Protein AF-A0A7X7VQT7-F1 (afdb_monomer)

Solvent-accessible surface area (backbone atoms only — not comparable to full-atom values): 19121 Å² total; per-residue (Å²): 115,52,76,45,54,55,82,43,70,69,54,28,50,73,78,36,68,91,54,53,69,66,70,57,46,48,61,49,48,49,54,35,51,56,40,50,53,51,45,53,53,60,59,71,47,80,81,76,74,83,68,74,78,66,74,73,67,62,55,56,59,57,52,50,65,73,65,74,74,79,82,81,85,81,88,79,91,79,84,92,81,81,71,68,75,74,44,74,80,65,74,60,66,89,58,57,58,79,44,31,78,52,86,75,74,89,50,63,51,90,78,47,84,60,63,47,90,54,44,36,38,34,35,48,39,70,48,55,93,74,48,50,31,58,49,38,42,47,51,53,49,45,37,71,77,40,60,43,71,48,76,42,73,40,48,37,72,50,85,60,91,47,96,85,40,54,54,65,82,58,80,61,45,55,62,58,39,53,46,50,54,52,45,50,48,34,37,58,39,53,66,44,52,45,67,70,68,18,36,92,92,48,31,59,73,62,81,82,49,57,60,55,48,50,43,39,46,77,45,48,86,72,48,59,39,44,66,83,75,50,50,66,66,60,37,40,51,40,38,50,36,45,50,63,35,33,48,51,50,62,57,48,55,75,80,41,89,60,50,71,70,51,42,47,75,60,68,32,42,50,93,58,26,46,53,46,32,20,36,86,89,42,59,63,86,89,46,73,83,40,54,68,61,54,51,52,51,52,45,51,54,47,65,70,33,66,68,48,49,57,47,49,49,50,70,72,60,60,65,69,90,120

Structure (mmCIF, N/CA/C/O backbone):
data_AF-A0A7X7VQT7-F1
#
_entry.id   AF-A0A7X7VQT7-F1
#
loop_
_atom_site.group_PDB
_atom_site.id
_atom_site.type_symbol
_atom_site.label_atom_id
_atom_site.label_alt_id
_atom_site.label_comp_id
_atom_site.label_asym_id
_atom_site.label_entity_id
_atom_site.label_seq_id
_atom_site.pdbx_PDB_ins_code
_atom_site.Cartn_x
_atom_site.Cartn_y
_atom_site.Cartn_z
_atom_site.occupancy
_atom_site.B_iso_or_equiv
_atom_site.auth_seq_id
_atom_site.auth_comp_id
_atom_site.auth_asym_id
_atom_site.auth_atom_id
_atom_site.pdbx_PDB_model_num
ATOM 1 N N . SER A 1 1 ? 18.686 8.828 0.994 1.00 71.00 1 SER A N 1
ATOM 2 C CA . SER A 1 1 ? 18.036 7.665 0.354 1.00 71.00 1 SER A CA 1
ATOM 3 C C . SER A 1 1 ? 19.124 6.736 -0.144 1.00 71.00 1 SER A C 1
ATOM 5 O O . SER A 1 1 ? 20.237 7.201 -0.349 1.00 71.00 1 SER A O 1
ATOM 7 N N . VAL A 1 2 ? 18.832 5.446 -0.303 1.00 75.69 2 VAL A N 1
ATOM 8 C CA . VAL A 1 2 ? 19.751 4.491 -0.944 1.00 75.69 2 VAL A CA 1
ATOM 9 C C . VAL A 1 2 ? 19.063 3.977 -2.201 1.00 75.69 2 VAL A C 1
ATOM 11 O O . VAL A 1 2 ? 17.937 3.498 -2.103 1.00 75.69 2 VAL A O 1
ATOM 14 N N . ASN A 1 3 ? 19.681 4.108 -3.372 1.00 79.25 3 ASN A N 1
ATOM 15 C CA . ASN A 1 3 ? 19.042 3.759 -4.642 1.00 79.25 3 ASN A CA 1
ATOM 16 C C . ASN A 1 3 ? 19.204 2.262 -4.934 1.00 79.25 3 ASN A C 1
ATOM 18 O O . ASN A 1 3 ? 20.324 1.763 -5.006 1.00 79.25 3 ASN A O 1
ATOM 22 N N . LEU A 1 4 ? 18.083 1.562 -5.108 1.00 78.94 4 LEU A N 1
ATOM 23 C CA . LEU A 1 4 ? 18.023 0.159 -5.511 1.00 78.94 4 LEU A CA 1
ATOM 24 C C . LEU A 1 4 ? 17.369 0.107 -6.894 1.00 78.94 4 LEU A C 1
ATOM 26 O O . LEU A 1 4 ? 16.231 -0.298 -7.051 1.00 78.94 4 LEU A O 1
ATOM 30 N N . GLU A 1 5 ? 18.073 0.602 -7.905 1.00 81.25 5 GLU A N 1
ATOM 31 C CA . GLU A 1 5 ? 17.496 0.846 -9.235 1.00 81.25 5 GLU A CA 1
ATOM 32 C C . GLU A 1 5 ? 16.844 -0.398 -9.853 1.00 81.25 5 GLU A C 1
ATOM 34 O O . GLU A 1 5 ? 15.821 -0.275 -10.520 1.00 81.25 5 GLU A O 1
ATOM 39 N N . LEU A 1 6 ? 17.388 -1.592 -9.596 1.00 82.88 6 LEU A N 1
ATOM 40 C CA . LEU A 1 6 ? 16.929 -2.839 -10.205 1.00 82.88 6 LEU A CA 1
ATOM 41 C C . LEU A 1 6 ? 16.335 -3.798 -9.162 1.00 82.88 6 LEU A C 1
ATOM 43 O O . LEU A 1 6 ? 16.949 -4.030 -8.116 1.00 82.88 6 LEU A O 1
ATOM 47 N N . PRO A 1 7 ? 15.154 -4.385 -9.432 1.00 76.06 7 PRO A N 1
ATOM 48 C CA . PRO A 1 7 ? 14.418 -5.146 -8.427 1.00 76.06 7 PRO A CA 1
ATOM 49 C C . PRO A 1 7 ? 14.933 -6.581 -8.213 1.00 76.06 7 PRO A C 1
ATOM 51 O O . PRO A 1 7 ? 14.669 -7.173 -7.166 1.00 76.06 7 PRO A O 1
ATOM 54 N N . SER A 1 8 ? 15.680 -7.174 -9.151 1.00 81.38 8 SER A N 1
ATOM 55 C CA . SER A 1 8 ? 16.221 -8.531 -8.986 1.00 81.38 8 SER A CA 1
ATOM 56 C C . SER A 1 8 ? 17.745 -8.589 -9.084 1.00 81.38 8 SER A C 1
ATOM 58 O O . SER A 1 8 ? 18.373 -7.803 -9.789 1.00 81.38 8 SER A O 1
ATOM 60 N N . ALA A 1 9 ? 18.348 -9.566 -8.396 1.00 79.50 9 ALA A N 1
ATOM 61 C CA . ALA A 1 9 ? 19.792 -9.808 -8.467 1.00 79.50 9 ALA A CA 1
ATOM 62 C C . ALA A 1 9 ? 20.235 -10.175 -9.890 1.00 79.50 9 ALA A C 1
ATOM 64 O O . ALA A 1 9 ? 21.264 -9.702 -10.349 1.00 79.50 9 ALA A O 1
ATOM 65 N N . ARG A 1 10 ? 19.418 -10.959 -10.610 1.00 80.56 10 ARG A N 1
ATOM 66 C CA . ARG A 1 10 ? 19.676 -11.322 -12.008 1.00 80.56 10 ARG A CA 1
ATOM 67 C C . ARG A 1 10 ? 19.754 -10.080 -12.897 1.00 80.56 10 ARG A C 1
ATOM 69 O O . ARG A 1 10 ? 20.682 -9.966 -13.688 1.00 80.56 10 ARG A O 1
ATOM 76 N N . SER A 1 11 ? 18.810 -9.156 -12.741 1.00 82.31 11 SER A N 1
ATOM 77 C CA . SER A 1 11 ? 18.797 -7.892 -13.479 1.00 82.31 11 SER A CA 1
ATOM 78 C C . SER A 1 11 ? 19.954 -6.985 -13.097 1.00 82.31 11 SER A C 1
ATOM 80 O O . SER A 1 11 ? 20.573 -6.395 -13.977 1.00 82.31 11 SER A O 1
ATOM 82 N N . LEU A 1 12 ? 20.291 -6.925 -11.805 1.00 83.31 12 LEU A N 1
ATOM 83 C CA . LEU A 1 12 ? 21.444 -6.173 -11.323 1.00 83.31 12 LEU A CA 1
ATOM 84 C C . LEU A 1 12 ? 22.737 -6.674 -11.970 1.00 83.31 12 LEU A C 1
ATOM 86 O O . LEU A 1 12 ? 23.448 -5.879 -12.563 1.00 83.31 12 LEU A O 1
ATOM 90 N N . THR A 1 13 ? 22.995 -7.983 -11.953 1.00 82.75 13 THR A N 1
ATOM 91 C CA . THR A 1 13 ? 24.175 -8.566 -12.606 1.00 82.75 13 THR A CA 1
ATOM 92 C C . THR A 1 13 ? 24.165 -8.351 -14.121 1.00 82.75 13 THR A C 1
ATOM 94 O O . THR A 1 13 ? 25.212 -8.101 -14.708 1.00 82.75 13 THR A O 1
ATOM 97 N N . ALA A 1 14 ? 22.995 -8.430 -14.763 1.00 83.19 14 ALA A N 1
ATOM 98 C CA . ALA A 1 14 ? 22.882 -8.289 -16.213 1.00 83.19 14 ALA A CA 1
ATOM 99 C C . ALA A 1 14 ? 23.134 -6.855 -16.707 1.00 83.19 14 ALA A C 1
ATOM 101 O O . ALA A 1 14 ? 23.791 -6.673 -17.731 1.00 83.19 14 ALA A O 1
ATOM 102 N N . LEU A 1 15 ? 22.611 -5.844 -16.008 1.00 81.75 15 LEU A N 1
ATOM 103 C CA . LEU A 1 15 ? 22.670 -4.439 -16.433 1.00 81.75 15 LEU A CA 1
ATOM 104 C C . LEU A 1 15 ? 23.761 -3.630 -15.730 1.00 81.75 15 LEU A C 1
ATOM 106 O O . LEU A 1 15 ? 24.264 -2.657 -16.286 1.00 81.75 15 LEU A O 1
ATOM 110 N N . CYS A 1 16 ? 24.125 -4.007 -14.510 1.00 81.50 16 CYS A N 1
ATOM 111 C CA . CYS A 1 16 ? 25.087 -3.304 -13.670 1.00 81.50 16 CYS A CA 1
ATOM 112 C C . CYS A 1 16 ? 26.050 -4.313 -13.018 1.00 81.50 16 CYS A C 1
ATOM 114 O O . CYS A 1 16 ? 26.008 -4.477 -11.797 1.00 81.50 16 CYS A O 1
ATOM 116 N N . PRO A 1 17 ? 26.915 -4.995 -13.794 1.00 78.75 17 PRO A N 1
ATOM 117 C CA . PRO A 1 17 ? 27.794 -6.049 -13.276 1.00 78.75 17 PRO A CA 1
ATOM 118 C C . PRO A 1 17 ? 28.747 -5.556 -12.176 1.00 78.75 17 PRO A C 1
ATOM 120 O O . PRO A 1 17 ? 29.099 -6.323 -11.285 1.00 78.75 17 PRO A O 1
ATOM 123 N N . ASP A 1 18 ? 29.096 -4.268 -12.191 1.00 80.44 18 ASP A N 1
ATOM 124 C CA . ASP A 1 18 ? 29.954 -3.642 -11.178 1.00 80.44 18 ASP A CA 1
ATOM 125 C C . ASP A 1 18 ? 29.224 -3.349 -9.854 1.00 80.44 18 ASP A C 1
ATOM 127 O O . ASP A 1 18 ? 29.859 -3.023 -8.851 1.00 80.44 18 ASP A O 1
ATOM 131 N N . LYS A 1 19 ? 27.885 -3.438 -9.825 1.00 78.81 19 LYS A N 1
ATOM 132 C CA . LYS A 1 19 ? 27.076 -3.223 -8.619 1.00 78.81 19 LYS A CA 1
ATOM 133 C C . LYS A 1 19 ? 26.751 -4.566 -7.965 1.00 78.81 19 LYS A C 1
ATOM 135 O O . LYS A 1 19 ? 25.922 -5.328 -8.458 1.00 78.81 19 LYS A O 1
ATOM 140 N N . ASP A 1 20 ? 27.324 -4.817 -6.791 1.00 80.19 20 ASP A N 1
ATOM 141 C CA . ASP A 1 20 ? 26.947 -5.968 -5.969 1.00 80.19 20 ASP A CA 1
ATOM 142 C C . ASP A 1 20 ? 25.724 -5.669 -5.078 1.00 80.19 20 ASP A C 1
ATOM 144 O O . ASP A 1 20 ? 25.586 -4.589 -4.492 1.00 80.19 20 ASP A O 1
ATOM 148 N N . LYS A 1 21 ? 24.836 -6.658 -4.915 1.00 78.38 21 LYS A N 1
ATOM 149 C CA . LYS A 1 21 ? 23.633 -6.526 -4.075 1.00 78.38 21 LYS A CA 1
ATOM 150 C C . LYS A 1 21 ? 23.993 -6.219 -2.620 1.00 78.38 21 LYS A C 1
ATOM 152 O O . LYS A 1 21 ? 23.324 -5.403 -1.984 1.00 78.38 21 LYS A O 1
ATOM 157 N N . GLY A 1 22 ? 25.025 -6.868 -2.086 1.00 79.62 22 GLY A N 1
ATOM 158 C CA . GLY A 1 22 ? 25.503 -6.638 -0.727 1.00 79.62 22 GLY A CA 1
ATOM 159 C C . GLY A 1 22 ? 25.987 -5.204 -0.537 1.00 79.62 22 GLY A C 1
ATOM 160 O O . GLY A 1 22 ? 25.658 -4.576 0.471 1.00 79.62 22 GLY A O 1
ATOM 161 N N . GLN A 1 23 ? 26.677 -4.642 -1.531 1.00 82.12 23 GLN A N 1
ATOM 162 C CA . GLN A 1 23 ? 27.117 -3.245 -1.501 1.00 82.12 23 GLN A CA 1
ATOM 163 C C . GLN A 1 23 ? 25.955 -2.242 -1.505 1.00 82.12 23 GLN A C 1
ATOM 165 O O . GLN A 1 23 ? 26.046 -1.223 -0.823 1.00 82.12 23 GLN A O 1
ATOM 170 N N . ILE A 1 24 ? 24.846 -2.531 -2.196 1.00 82.69 24 ILE A N 1
ATOM 171 C CA . ILE A 1 24 ? 23.657 -1.658 -2.194 1.00 82.69 24 ILE A CA 1
ATOM 172 C C . ILE A 1 24 ? 22.900 -1.743 -0.862 1.00 82.69 24 ILE A C 1
ATOM 174 O O . ILE A 1 24 ? 22.405 -0.740 -0.348 1.00 82.69 24 ILE A O 1
ATOM 178 N N . VAL A 1 25 ? 22.799 -2.943 -0.288 1.00 87.00 25 VAL A N 1
ATOM 179 C CA . VAL A 1 25 ? 22.004 -3.183 0.924 1.00 87.00 25 VAL A CA 1
ATOM 180 C C . VAL A 1 25 ? 22.744 -2.762 2.197 1.00 87.00 25 VAL A C 1
ATOM 182 O O . VAL A 1 25 ? 22.114 -2.286 3.141 1.00 87.00 25 VAL A O 1
ATOM 185 N N . ARG A 1 26 ? 24.077 -2.872 2.234 1.00 89.75 26 ARG A N 1
ATOM 186 C CA . ARG A 1 26 ? 24.890 -2.572 3.424 1.00 89.75 26 ARG A CA 1
ATOM 187 C C . ARG A 1 26 ? 24.659 -1.159 3.992 1.00 89.75 26 ARG A C 1
ATOM 189 O O . ARG A 1 26 ? 24.467 -1.058 5.205 1.00 89.75 26 ARG A O 1
ATOM 196 N N . PRO A 1 27 ? 24.592 -0.078 3.188 1.00 90.44 27 PRO A N 1
ATOM 197 C CA . PRO A 1 27 ? 24.212 1.242 3.691 1.00 90.44 27 PRO A CA 1
ATOM 198 C C . PRO A 1 27 ? 22.801 1.287 4.296 1.00 90.44 27 PRO A C 1
ATOM 200 O O . PRO A 1 27 ? 22.598 1.929 5.325 1.00 90.44 27 PRO A O 1
ATOM 203 N N . MET A 1 28 ? 21.821 0.591 3.701 1.00 91.06 28 MET A N 1
ATOM 204 C CA . MET A 1 28 ? 20.453 0.530 4.245 1.00 91.06 28 MET A CA 1
ATOM 205 C C . MET A 1 28 ? 20.424 -0.162 5.609 1.00 91.06 28 MET A C 1
ATOM 207 O O . MET A 1 28 ? 19.736 0.285 6.534 1.00 91.06 28 MET A O 1
ATOM 211 N N . GLU A 1 29 ? 21.186 -1.248 5.739 1.00 91.44 29 GLU A N 1
ATOM 212 C CA . GLU A 1 29 ? 21.323 -1.989 6.987 1.00 91.44 29 GLU A CA 1
ATOM 213 C C . GLU A 1 29 ? 22.009 -1.146 8.065 1.00 91.44 29 GLU A C 1
ATOM 215 O O . GLU A 1 29 ? 21.527 -1.090 9.198 1.00 91.44 29 GLU A O 1
ATOM 220 N N . GLN A 1 30 ? 23.089 -0.444 7.716 1.00 92.56 30 GLN A N 1
ATOM 221 C CA . GLN A 1 30 ? 23.782 0.457 8.632 1.00 92.56 30 GLN A CA 1
ATOM 222 C C . GLN A 1 30 ? 22.832 1.536 9.167 1.00 92.56 30 GLN A C 1
ATOM 224 O O . GLN A 1 30 ? 22.693 1.682 10.383 1.00 92.56 30 GLN A O 1
ATOM 229 N N . ILE A 1 31 ? 22.101 2.220 8.277 1.00 91.12 31 ILE A N 1
ATOM 230 C CA . ILE A 1 31 ? 21.129 3.248 8.674 1.00 91.12 31 ILE A CA 1
ATOM 231 C C . ILE A 1 31 ? 20.057 2.655 9.598 1.00 91.12 31 ILE A C 1
ATOM 233 O O . ILE A 1 31 ? 19.673 3.270 10.598 1.00 91.12 31 ILE A O 1
ATOM 237 N N . PHE A 1 32 ? 19.567 1.453 9.284 1.00 90.88 32 PHE A N 1
ATOM 238 C CA . PHE A 1 32 ? 18.575 0.770 10.107 1.00 90.88 32 PHE A CA 1
ATOM 239 C C . PHE A 1 32 ? 19.107 0.460 11.513 1.00 90.88 32 PHE A C 1
ATOM 241 O O . PHE A 1 32 ? 18.415 0.744 12.498 1.00 90.88 32 PHE A O 1
ATOM 248 N N . ARG A 1 33 ? 20.323 -0.092 11.615 1.00 92.25 33 ARG A N 1
ATOM 249 C CA . ARG A 1 33 ? 20.966 -0.457 12.885 1.00 92.25 33 ARG A CA 1
ATOM 250 C C . ARG A 1 33 ? 21.212 0.768 13.760 1.00 92.25 33 ARG A C 1
ATOM 252 O O . ARG A 1 33 ? 20.761 0.782 14.903 1.00 92.25 33 ARG A O 1
ATOM 259 N N . GLU A 1 34 ? 21.840 1.808 13.216 1.00 92.81 34 GLU A N 1
ATOM 260 C CA . GLU A 1 34 ? 22.168 3.036 13.953 1.00 92.81 34 GLU A CA 1
ATOM 261 C C . GLU A 1 34 ? 20.908 3.732 14.479 1.00 92.81 34 GLU A C 1
ATOM 263 O O . GLU A 1 34 ? 20.808 4.057 15.664 1.00 92.81 34 GLU A O 1
ATOM 268 N N . ARG A 1 35 ? 19.877 3.860 13.638 1.00 90.25 35 ARG A N 1
ATOM 269 C CA . ARG A 1 35 ? 18.602 4.464 14.042 1.00 90.25 35 ARG A CA 1
ATOM 270 C C . ARG A 1 35 ? 17.871 3.628 15.096 1.00 90.25 35 ARG A C 1
ATOM 272 O O . ARG A 1 35 ? 17.216 4.178 15.981 1.00 90.25 35 ARG A O 1
ATOM 279 N N . THR A 1 36 ? 17.940 2.301 14.999 1.00 88.38 36 THR A N 1
ATOM 280 C CA . THR A 1 36 ? 17.306 1.405 15.977 1.00 88.38 36 THR A CA 1
ATOM 281 C C . THR A 1 36 ? 18.023 1.469 17.325 1.00 88.38 36 THR A C 1
ATOM 283 O O . THR A 1 36 ? 17.351 1.522 18.355 1.00 88.38 36 THR A O 1
ATOM 286 N N . ALA A 1 37 ? 19.356 1.530 17.326 1.00 90.94 37 ALA A N 1
ATOM 287 C CA . ALA A 1 37 ? 20.154 1.723 18.532 1.00 90.94 37 ALA A CA 1
ATOM 288 C C . ALA A 1 37 ? 19.842 3.074 19.200 1.00 90.94 37 ALA A C 1
ATOM 290 O O . ALA A 1 37 ? 19.539 3.115 20.393 1.00 90.94 37 ALA A O 1
ATOM 291 N N . GLU A 1 38 ? 19.803 4.166 18.426 1.00 91.06 38 GLU A N 1
ATOM 292 C CA . GLU A 1 38 ? 19.418 5.488 18.933 1.00 91.06 38 GLU A CA 1
ATOM 293 C C . GLU A 1 38 ? 18.000 5.475 19.533 1.00 91.06 38 GLU A C 1
ATOM 295 O O . GLU A 1 38 ? 17.773 5.975 20.636 1.00 91.06 38 GLU A O 1
ATOM 300 N N . GLU A 1 39 ? 17.029 4.865 18.844 1.00 88.06 39 GLU A N 1
ATOM 301 C CA . GLU A 1 39 ? 15.651 4.777 19.332 1.00 88.06 39 GLU A CA 1
ATOM 302 C C . GLU A 1 39 ? 15.545 3.985 20.644 1.00 88.06 39 GLU A C 1
ATOM 304 O O . GLU A 1 39 ? 14.769 4.370 21.522 1.00 88.06 39 GLU A O 1
ATOM 309 N N . GLN A 1 40 ? 16.325 2.914 20.810 1.00 88.25 40 GLN A N 1
ATOM 310 C CA . GLN A 1 40 ? 16.370 2.145 22.056 1.00 88.25 40 GLN A CA 1
ATOM 311 C C . GLN A 1 40 ? 16.950 2.967 23.212 1.00 88.25 40 GLN A C 1
ATOM 313 O O . GLN A 1 40 ? 16.344 3.000 24.285 1.00 88.25 40 GLN A O 1
ATOM 318 N N . LEU A 1 41 ? 18.051 3.687 22.981 1.00 89.69 41 LEU A N 1
ATOM 319 C CA . LEU A 1 41 ? 18.661 4.575 23.977 1.00 89.69 41 LEU A CA 1
ATOM 320 C C . LEU A 1 41 ? 17.693 5.692 24.401 1.00 89.69 41 LEU A C 1
ATOM 322 O O . LEU A 1 41 ? 17.451 5.917 25.588 1.00 89.69 41 LEU A O 1
ATOM 326 N N . LEU A 1 42 ? 17.055 6.358 23.434 1.00 88.38 42 LEU A N 1
ATOM 327 C CA . LEU A 1 42 ? 16.108 7.446 23.695 1.00 88.38 42 LEU A CA 1
ATOM 328 C C . LEU A 1 42 ? 14.802 6.981 24.353 1.00 88.38 42 LEU A C 1
ATOM 330 O O . LEU A 1 42 ? 14.145 7.778 25.035 1.00 88.38 42 LEU A O 1
ATOM 334 N N . ALA A 1 43 ? 14.396 5.730 24.125 1.00 85.56 43 ALA A N 1
ATOM 335 C CA . ALA A 1 43 ? 13.228 5.137 24.768 1.00 85.56 43 ALA A CA 1
ATOM 336 C C . ALA A 1 43 ? 13.470 4.849 26.258 1.00 85.56 43 ALA A C 1
ATOM 338 O O . ALA A 1 43 ? 12.526 4.949 27.039 1.00 85.56 43 ALA A O 1
ATOM 339 N N . GLN A 1 44 ? 14.709 4.527 26.641 1.00 84.44 44 GLN A N 1
ATOM 340 C CA . GLN A 1 44 ? 15.110 4.292 28.033 1.00 84.44 44 GLN A CA 1
ATOM 341 C C . GLN A 1 44 ? 15.408 5.599 28.787 1.00 84.44 44 GLN A C 1
ATOM 343 O O . GLN A 1 44 ? 15.238 5.666 30.002 1.00 84.44 44 GLN A O 1
ATOM 348 N N . ALA A 1 45 ? 15.804 6.662 28.078 1.00 79.56 45 ALA A N 1
ATOM 349 C CA . ALA A 1 45 ? 16.088 7.957 28.688 1.00 79.56 45 ALA A CA 1
ATOM 350 C C . ALA A 1 45 ? 14.821 8.630 29.271 1.00 79.56 45 ALA A C 1
ATOM 352 O O . ALA A 1 45 ? 13.786 8.696 28.587 1.00 79.56 45 ALA A O 1
ATOM 353 N N . PRO A 1 46 ? 14.887 9.213 30.488 1.00 68.81 46 PRO A N 1
ATOM 354 C CA . PRO A 1 46 ? 13.761 9.920 31.087 1.00 68.81 46 PRO A CA 1
ATOM 355 C C . PRO A 1 46 ? 13.307 11.067 30.179 1.00 68.81 46 PRO A C 1
ATOM 357 O O . PRO A 1 46 ? 14.114 11.826 29.634 1.00 68.81 46 PRO A O 1
ATOM 360 N N . LYS A 1 47 ? 11.987 11.206 29.998 1.00 62.56 47 LYS A N 1
ATOM 361 C CA . LYS A 1 47 ? 11.415 12.315 29.225 1.00 62.56 47 LYS A CA 1
ATOM 362 C C . LYS A 1 47 ? 11.815 13.623 29.908 1.00 62.56 47 LYS A C 1
ATOM 364 O O . LYS A 1 47 ? 11.267 13.947 30.959 1.00 62.56 47 LYS A O 1
ATOM 369 N N . ARG A 1 48 ? 12.734 14.393 29.311 1.00 57.25 48 ARG A N 1
ATOM 370 C CA . ARG A 1 48 ? 12.969 15.786 29.717 1.00 57.25 48 ARG A CA 1
ATOM 371 C C . ARG A 1 48 ? 11.614 16.498 29.701 1.00 57.25 48 ARG A C 1
ATOM 373 O O . ARG A 1 48 ? 10.995 16.617 28.642 1.00 57.25 48 ARG A O 1
ATOM 380 N N . ARG A 1 49 ? 11.128 16.927 30.873 1.00 50.38 49 ARG A N 1
ATOM 381 C CA . ARG A 1 49 ? 10.005 17.867 30.954 1.00 50.38 49 ARG A CA 1
ATOM 382 C C . ARG A 1 49 ? 10.414 19.072 30.110 1.00 50.38 49 ARG A C 1
ATOM 384 O O . ARG A 1 49 ? 11.486 19.627 30.334 1.00 50.38 49 ARG A O 1
ATOM 391 N N . LYS A 1 50 ? 9.603 19.433 29.112 1.00 47.91 50 LYS A N 1
ATOM 392 C CA . LYS A 1 50 ? 9.729 20.728 28.437 1.00 47.91 50 LYS A CA 1
ATOM 393 C C . LYS A 1 50 ? 9.583 21.781 29.539 1.00 47.91 50 LYS A C 1
ATOM 395 O O . LYS A 1 50 ? 8.471 22.014 30.002 1.00 47.91 50 LYS A O 1
ATOM 400 N N . GLY A 1 51 ? 10.698 22.321 30.023 1.00 42.50 51 GLY A N 1
ATOM 401 C CA . GLY A 1 51 ? 10.673 23.527 30.835 1.00 42.50 51 GLY A CA 1
ATOM 402 C C . GLY A 1 51 ? 10.036 24.623 29.993 1.00 42.50 51 GLY A C 1
ATOM 403 O O . GLY A 1 51 ? 10.351 24.743 28.805 1.00 42.50 51 GLY A O 1
ATOM 404 N N . LEU A 1 52 ? 9.100 25.369 30.580 1.00 44.19 52 LEU A N 1
ATOM 405 C CA . LEU A 1 52 ? 8.722 26.671 30.041 1.00 44.19 52 LEU A CA 1
ATOM 406 C C . LEU A 1 52 ? 10.014 27.474 29.793 1.00 44.19 52 LEU A C 1
ATOM 408 O O . LEU A 1 52 ? 10.950 27.345 30.589 1.00 44.19 52 LEU A O 1
ATOM 412 N N . PRO A 1 53 ? 10.096 28.272 28.716 1.00 41.56 53 PRO A N 1
ATOM 413 C CA . PRO A 1 53 ? 11.237 29.158 28.532 1.00 41.56 53 PRO A CA 1
ATOM 414 C C . PRO A 1 53 ? 11.392 30.061 29.773 1.00 41.56 53 PRO A C 1
ATOM 416 O O . PRO A 1 53 ? 10.375 30.442 30.365 1.00 41.56 53 PRO A O 1
ATOM 419 N N . PRO A 1 54 ? 12.627 30.392 30.194 1.00 47.19 54 PRO A N 1
ATOM 420 C CA . PRO A 1 54 ? 12.846 31.364 31.259 1.00 47.19 54 PRO A CA 1
ATOM 421 C C . PRO A 1 54 ? 12.133 32.675 30.911 1.00 47.19 54 PRO A C 1
ATOM 423 O O . PRO A 1 54 ? 12.152 33.103 29.753 1.00 47.19 54 PRO A O 1
ATOM 426 N N . ARG A 1 55 ? 11.504 33.311 31.908 1.00 47.97 55 ARG A N 1
ATOM 427 C CA . ARG A 1 55 ? 10.756 34.576 31.755 1.00 47.97 55 ARG A CA 1
ATOM 428 C C . ARG A 1 55 ? 11.593 35.717 31.156 1.00 47.97 55 ARG A C 1
ATOM 430 O O . ARG A 1 55 ? 11.024 36.665 30.629 1.00 47.97 55 ARG A O 1
ATOM 437 N N . ASP A 1 56 ? 12.915 35.590 31.151 1.00 46.88 56 ASP A N 1
ATOM 438 C CA . ASP A 1 56 ? 13.833 36.640 30.708 1.00 46.88 56 ASP A CA 1
ATOM 439 C C . ASP A 1 56 ? 13.863 36.829 29.179 1.00 46.88 56 ASP A C 1
ATOM 441 O O . ASP A 1 56 ? 14.194 37.911 28.704 1.00 46.88 56 ASP A O 1
ATOM 445 N N . ALA A 1 57 ? 13.433 35.832 28.392 1.00 43.34 57 ALA A N 1
ATOM 446 C CA . ALA A 1 57 ? 13.348 35.953 26.929 1.00 43.34 57 ALA A CA 1
ATOM 447 C C . ALA A 1 57 ? 12.091 36.704 26.443 1.00 43.34 57 ALA A C 1
ATOM 449 O O . ALA A 1 57 ? 12.068 37.193 25.318 1.00 43.34 57 ALA A O 1
ATOM 450 N N . GLN A 1 58 ? 11.051 36.826 27.278 1.00 45.72 58 GLN A N 1
ATOM 451 C CA . GLN A 1 58 ? 9.815 37.545 26.924 1.00 45.72 58 GLN A CA 1
ATOM 452 C C . GLN A 1 58 ? 9.963 39.068 27.064 1.00 45.72 58 GLN A C 1
ATOM 454 O O . GLN A 1 58 ? 9.267 39.820 26.386 1.00 45.72 58 GLN A O 1
ATOM 459 N N . ASN A 1 59 ? 10.906 39.528 27.891 1.00 45.94 59 ASN A N 1
ATOM 460 C CA . ASN A 1 59 ? 11.158 40.955 28.091 1.00 45.94 59 ASN A CA 1
ATOM 461 C C . ASN A 1 59 ? 12.012 41.578 26.974 1.00 45.94 59 ASN A C 1
ATOM 463 O O . ASN A 1 59 ? 11.919 42.783 26.753 1.00 45.94 59 ASN A O 1
ATOM 467 N N . ALA A 1 60 ? 12.800 40.783 26.240 1.00 50.09 60 ALA A N 1
ATOM 468 C CA . ALA A 1 60 ? 13.617 41.278 25.129 1.00 50.09 60 ALA A CA 1
ATOM 469 C C . ALA A 1 60 ? 12.763 41.692 23.912 1.00 50.09 60 ALA A C 1
ATOM 471 O O . ALA A 1 60 ? 13.003 42.747 23.325 1.00 50.09 60 ALA A O 1
ATOM 472 N N . ASP A 1 61 ? 11.717 40.922 23.590 1.00 44.12 61 ASP A N 1
ATOM 473 C CA . ASP A 1 61 ? 10.804 41.229 22.477 1.00 44.12 61 ASP A CA 1
ATOM 474 C C . ASP A 1 61 ? 9.895 42.434 22.773 1.00 44.12 61 ASP A C 1
ATOM 476 O O . ASP A 1 61 ? 9.602 43.231 21.881 1.00 44.12 61 ASP A O 1
ATOM 480 N N . LEU A 1 62 ? 9.497 42.633 24.036 1.00 47.78 62 LEU A N 1
ATOM 481 C CA . LEU A 1 62 ? 8.734 43.818 24.454 1.00 47.78 62 LEU A CA 1
ATOM 482 C C . LEU A 1 62 ? 9.576 45.106 24.388 1.00 47.78 62 LEU A C 1
ATOM 484 O O . LEU A 1 62 ? 9.046 46.164 24.048 1.00 47.78 62 LEU A O 1
ATOM 488 N N . LEU A 1 63 ? 10.888 45.022 24.643 1.00 44.25 63 LEU A N 1
ATOM 489 C CA . LEU A 1 63 ? 11.811 46.160 24.538 1.00 44.25 63 LEU A CA 1
ATOM 490 C C . LEU A 1 63 ? 12.122 46.533 23.073 1.00 44.25 63 LEU A C 1
ATOM 492 O O . LEU A 1 63 ? 12.263 47.712 22.743 1.00 44.25 63 LEU A O 1
ATOM 496 N N . ALA A 1 64 ? 12.186 45.541 22.178 1.00 45.94 64 ALA A N 1
ATOM 497 C CA . ALA A 1 64 ? 12.382 45.750 20.740 1.00 45.94 64 ALA A CA 1
ATOM 498 C C . ALA A 1 64 ? 11.153 46.391 20.062 1.00 45.94 64 ALA A C 1
ATOM 500 O O . ALA A 1 64 ? 11.294 47.222 19.164 1.00 45.94 64 ALA A O 1
ATOM 501 N N . LEU A 1 65 ? 9.942 46.071 20.534 1.00 47.19 65 LEU A N 1
ATOM 502 C CA . LEU A 1 65 ? 8.696 46.708 20.088 1.00 47.19 65 LEU A CA 1
ATOM 503 C C . LEU A 1 65 ? 8.559 48.160 20.577 1.00 47.19 65 LEU A C 1
ATOM 505 O O . LEU A 1 65 ? 7.985 48.985 19.870 1.00 47.19 65 LEU A O 1
ATOM 509 N N . ALA A 1 66 ? 9.120 48.493 21.744 1.00 45.69 66 ALA A N 1
ATOM 510 C CA . ALA A 1 66 ? 9.107 4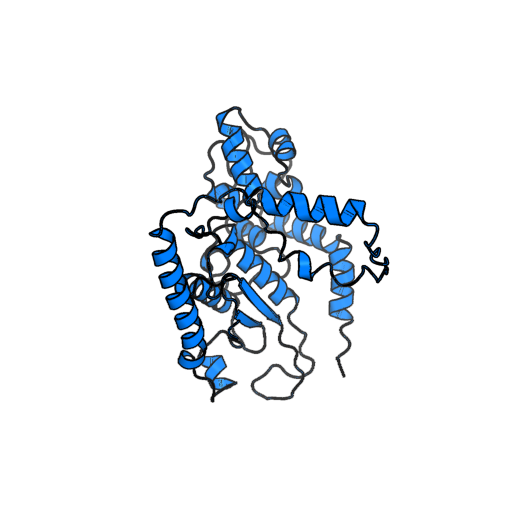9.852 22.293 1.00 45.69 66 ALA A CA 1
ATOM 511 C C . ALA A 1 66 ? 10.141 50.798 21.645 1.00 45.69 66 ALA A C 1
ATOM 513 O O . ALA A 1 66 ? 9.993 52.014 21.727 1.00 45.69 66 ALA A O 1
ATOM 514 N N . THR A 1 67 ? 11.176 50.261 20.988 1.00 47.97 67 THR A N 1
ATOM 515 C CA . THR A 1 67 ? 12.293 51.041 20.413 1.00 47.97 67 THR A CA 1
ATOM 516 C C . THR A 1 67 ? 12.194 51.269 18.900 1.00 47.97 67 THR A C 1
ATOM 518 O O . THR A 1 67 ? 13.078 51.889 18.315 1.00 47.97 67 THR A O 1
ATOM 521 N N . GLY A 1 68 ? 11.108 50.833 18.249 1.00 43.19 68 GLY A N 1
ATOM 522 C CA . GLY A 1 68 ? 10.748 51.272 16.893 1.00 43.19 68 GLY A CA 1
ATOM 523 C C . GLY A 1 68 ? 11.677 50.823 15.754 1.00 43.19 68 GLY A C 1
ATOM 524 O O . GLY A 1 68 ? 11.633 51.408 14.676 1.00 43.19 68 GLY A O 1
ATOM 525 N N . THR A 1 69 ? 12.505 49.791 15.940 1.00 44.66 69 THR A N 1
ATOM 526 C CA . THR A 1 69 ? 13.516 49.362 14.945 1.00 44.66 69 THR A CA 1
ATOM 527 C C . THR A 1 69 ? 13.122 48.142 14.097 1.00 44.66 69 THR A C 1
ATOM 529 O O . THR A 1 69 ? 13.964 47.560 13.410 1.00 44.66 69 THR A O 1
ATOM 532 N N . ALA A 1 70 ? 11.847 47.745 14.071 1.00 35.94 70 ALA A N 1
ATOM 533 C CA . ALA A 1 70 ? 11.405 46.591 13.284 1.00 35.94 70 ALA A CA 1
ATOM 534 C C . ALA A 1 70 ? 11.169 46.942 11.797 1.00 35.94 70 ALA A C 1
ATOM 536 O O . ALA A 1 70 ? 10.204 47.618 11.442 1.00 35.94 70 ALA A O 1
ATOM 537 N N . ARG A 1 71 ? 12.033 46.434 10.904 1.00 37.34 71 ARG A N 1
ATOM 538 C CA . ARG A 1 71 ? 11.810 46.419 9.444 1.00 37.34 71 ARG A CA 1
ATOM 539 C C . ARG A 1 71 ? 10.710 45.413 9.078 1.00 37.34 71 ARG A C 1
ATOM 541 O O . ARG A 1 71 ? 10.783 44.248 9.462 1.00 37.34 71 ARG A O 1
ATOM 548 N N . GLN A 1 72 ? 9.730 45.849 8.286 1.00 31.17 72 GLN A N 1
ATOM 549 C CA . GLN A 1 72 ? 8.700 44.984 7.697 1.00 31.17 72 GLN A CA 1
ATOM 550 C C . GLN A 1 72 ? 9.298 44.069 6.610 1.00 31.17 72 GLN A C 1
ATOM 552 O O . GLN A 1 72 ? 10.041 44.563 5.757 1.00 31.17 72 GLN A O 1
ATOM 557 N N . PRO A 1 73 ? 8.961 42.766 6.565 1.00 32.88 73 PRO A N 1
ATOM 558 C CA . PRO A 1 73 ? 9.281 41.932 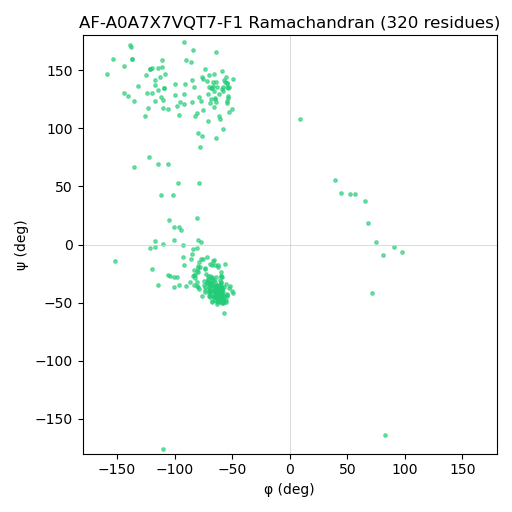5.417 1.00 32.88 73 PRO A CA 1
ATOM 559 C C . PRO A 1 73 ? 8.276 42.179 4.285 1.00 32.88 73 PRO A C 1
ATOM 561 O O . PRO A 1 73 ? 7.060 42.106 4.464 1.00 32.88 73 PRO A O 1
ATOM 564 N N . THR A 1 74 ? 8.819 42.483 3.111 1.00 30.42 74 THR A N 1
ATOM 565 C CA . THR A 1 74 ? 8.102 42.736 1.864 1.00 30.42 74 THR A CA 1
ATOM 566 C C . THR A 1 74 ? 7.430 41.470 1.336 1.00 30.42 74 THR A C 1
ATOM 568 O O . THR A 1 74 ? 8.009 40.385 1.287 1.00 30.42 74 THR A O 1
ATOM 571 N N . SER A 1 75 ? 6.175 41.622 0.917 1.00 31.55 75 SER A N 1
ATOM 572 C CA . SER A 1 75 ? 5.424 40.590 0.208 1.00 31.55 75 SER A CA 1
ATOM 573 C C . SER A 1 75 ? 5.879 40.510 -1.252 1.00 31.55 75 SER A C 1
ATOM 575 O O . SER A 1 75 ? 5.831 41.504 -1.971 1.00 31.55 75 SER A O 1
ATOM 577 N N . ALA A 1 76 ? 6.307 39.326 -1.694 1.00 28.50 76 ALA A N 1
ATOM 578 C CA . ALA A 1 76 ? 6.501 39.013 -3.105 1.00 28.50 76 ALA A CA 1
ATOM 579 C C . ALA A 1 76 ? 5.699 37.751 -3.449 1.00 28.50 76 ALA A C 1
ATOM 581 O O . ALA A 1 76 ? 5.970 36.647 -2.975 1.00 28.50 76 ALA A O 1
ATOM 582 N N . LEU A 1 77 ? 4.657 37.968 -4.248 1.00 30.97 77 LEU A N 1
ATOM 583 C CA . LEU A 1 77 ? 3.825 36.967 -4.897 1.00 30.97 77 LEU A CA 1
ATOM 584 C C . LEU A 1 77 ? 4.639 36.247 -5.978 1.00 30.97 77 LEU A C 1
ATOM 586 O O . LEU A 1 77 ? 5.057 36.896 -6.929 1.00 30.97 77 LEU A O 1
ATOM 590 N N . HIS A 1 78 ? 4.776 34.919 -5.905 1.00 28.58 78 HIS A N 1
ATOM 591 C CA . HIS A 1 78 ? 5.100 34.107 -7.082 1.00 28.58 78 HIS A CA 1
ATOM 592 C C . HIS A 1 78 ? 4.338 32.766 -7.118 1.00 28.58 78 HIS A C 1
ATOM 594 O O . HIS A 1 78 ? 4.271 32.016 -6.144 1.00 28.58 78 HIS A O 1
ATOM 600 N N . SER A 1 79 ? 3.702 32.584 -8.281 1.00 26.30 79 SER A N 1
ATOM 601 C CA . SER A 1 79 ? 3.028 31.444 -8.926 1.00 26.30 79 SER A CA 1
ATOM 602 C C . SER A 1 79 ? 2.772 30.147 -8.137 1.00 26.30 79 SER A C 1
ATOM 604 O O . SER A 1 79 ? 3.621 29.278 -7.949 1.00 26.30 79 SER A O 1
ATOM 606 N N . LYS A 1 80 ? 1.488 29.942 -7.820 1.00 29.45 80 LYS A N 1
ATOM 607 C CA . LYS A 1 80 ? 0.872 28.642 -7.529 1.00 29.45 80 LYS A CA 1
ATOM 608 C C . LYS A 1 80 ? 0.580 27.917 -8.852 1.00 29.45 80 LYS A C 1
ATOM 610 O O . LYS A 1 80 ? -0.473 28.169 -9.425 1.00 29.45 80 LYS A O 1
ATOM 615 N N . SER A 1 81 ? 1.443 27.025 -9.344 1.00 31.92 81 SER A N 1
ATOM 616 C CA . SER A 1 81 ? 0.937 26.008 -10.293 1.00 31.92 81 SER A CA 1
ATOM 617 C C . SER A 1 81 ? 1.670 24.662 -10.349 1.00 31.92 81 SER A C 1
ATOM 619 O O . SER A 1 81 ? 1.060 23.697 -10.784 1.00 31.92 81 SER A O 1
ATOM 621 N N . GLU A 1 82 ? 2.874 24.508 -9.788 1.00 28.80 82 GLU A N 1
ATOM 622 C CA . GLU A 1 82 ? 3.618 23.232 -9.941 1.00 28.80 82 GLU A CA 1
ATOM 623 C C . GLU A 1 82 ? 3.882 22.466 -8.630 1.00 28.80 82 GLU A C 1
ATOM 625 O O . GLU A 1 82 ? 4.397 21.355 -8.635 1.00 28.80 82 GLU A O 1
ATOM 630 N N . ARG A 1 83 ? 3.468 23.006 -7.474 1.00 27.56 83 ARG A N 1
ATOM 631 C CA . ARG A 1 83 ? 3.736 22.419 -6.139 1.00 27.56 83 ARG A CA 1
ATOM 632 C C . ARG A 1 83 ? 2.626 21.517 -5.575 1.00 27.56 83 ARG A C 1
ATOM 634 O O . ARG A 1 83 ? 2.640 21.214 -4.381 1.00 27.56 83 ARG A O 1
ATOM 641 N N . SER A 1 84 ? 1.640 21.121 -6.379 1.00 29.34 84 SER A N 1
ATOM 642 C CA . SER A 1 84 ? 0.466 20.366 -5.904 1.00 29.34 84 SER A CA 1
ATOM 643 C C . SER A 1 84 ? 0.704 18.855 -5.790 1.00 29.34 84 SER A C 1
ATOM 645 O O . SER A 1 84 ? 0.225 18.255 -4.834 1.00 29.34 84 SER A O 1
ATOM 647 N N . PHE A 1 85 ? 1.499 18.241 -6.671 1.00 29.25 85 PHE A N 1
ATOM 648 C CA . PHE A 1 85 ? 1.704 16.782 -6.652 1.00 29.25 85 PHE A CA 1
ATOM 649 C C . PHE A 1 85 ? 2.764 16.300 -5.647 1.00 29.25 85 PHE A C 1
ATOM 651 O O . PHE A 1 85 ? 2.657 15.199 -5.110 1.00 29.25 85 PHE A O 1
ATOM 658 N N . GLU A 1 86 ? 3.747 17.132 -5.297 1.00 32.03 86 GLU A N 1
ATOM 659 C CA . GLU A 1 86 ? 4.784 16.763 -4.316 1.00 32.03 86 GLU A CA 1
ATOM 660 C C . GLU A 1 86 ? 4.308 16.871 -2.853 1.00 32.03 86 GLU A C 1
ATOM 662 O O . GLU A 1 86 ? 4.915 16.294 -1.944 1.00 32.03 86 GLU A O 1
ATOM 667 N N . ARG A 1 87 ? 3.182 17.557 -2.605 1.00 29.05 87 ARG A N 1
ATOM 668 C CA . ARG A 1 87 ? 2.623 17.754 -1.254 1.00 29.05 87 ARG A CA 1
ATOM 669 C C . ARG A 1 87 ? 1.602 16.702 -0.816 1.00 29.05 87 ARG A C 1
ATOM 671 O O . ARG A 1 87 ? 1.421 16.506 0.384 1.00 29.05 87 ARG A O 1
ATOM 678 N N . GLU A 1 88 ? 1.027 15.922 -1.731 1.00 32.09 88 GLU A N 1
ATOM 679 C CA . GLU A 1 88 ? 0.105 14.830 -1.358 1.00 32.09 88 GLU A CA 1
ATOM 680 C C . GLU A 1 88 ? 0.811 13.655 -0.656 1.00 32.09 88 GLU A C 1
ATOM 682 O O . GLU A 1 88 ? 0.188 12.864 0.051 1.00 32.09 88 GLU A O 1
ATOM 687 N N . GLY A 1 89 ? 2.141 13.568 -0.768 1.00 33.50 89 GLY A N 1
ATOM 688 C CA . GLY A 1 89 ? 2.958 12.612 -0.020 1.00 33.50 89 GLY A CA 1
ATOM 689 C C . GLY A 1 89 ? 3.365 13.059 1.388 1.00 33.50 89 GLY A C 1
ATOM 690 O O . GLY A 1 89 ? 3.955 12.257 2.114 1.00 33.50 89 GLY A O 1
ATOM 691 N N . THR A 1 90 ? 3.102 14.314 1.767 1.00 33.56 90 THR A N 1
ATOM 692 C CA . THR A 1 90 ? 3.635 14.938 2.992 1.00 33.56 90 THR A CA 1
ATOM 693 C C . THR A 1 90 ? 2.573 15.440 3.974 1.00 33.56 90 THR A C 1
ATOM 695 O O . THR A 1 90 ? 2.920 15.765 5.107 1.00 33.56 90 THR A O 1
ATOM 698 N N . GLU A 1 91 ? 1.281 15.344 3.654 1.00 31.50 91 GLU A N 1
ATOM 699 C CA . GLU A 1 91 ? 0.192 15.552 4.623 1.00 31.50 91 GLU A CA 1
ATOM 700 C C . GLU A 1 91 ? -0.353 14.232 5.204 1.00 31.50 91 GLU A C 1
ATOM 702 O O . GLU A 1 91 ? -1.548 13.964 5.254 1.00 31.50 91 GLU A O 1
ATOM 707 N N . LEU A 1 92 ? 0.546 13.400 5.737 1.00 36.12 92 LEU A N 1
ATOM 708 C CA . LEU A 1 92 ? 0.209 12.415 6.779 1.00 36.12 92 LEU A CA 1
ATOM 709 C C . LEU A 1 92 ? 0.660 12.932 8.156 1.00 36.12 92 LEU A C 1
ATOM 711 O O . LEU A 1 92 ? 1.220 12.201 8.976 1.00 36.12 92 LEU A O 1
ATOM 715 N N . GLY A 1 93 ? 0.422 14.221 8.409 1.00 30.92 93 GLY A N 1
ATOM 716 C CA . GLY A 1 93 ? 0.727 14.881 9.672 1.00 30.92 93 GLY A CA 1
ATOM 717 C C . GLY A 1 93 ? -0.127 14.347 10.826 1.00 30.92 93 GLY A C 1
ATOM 718 O O . GLY A 1 93 ? -1.350 14.462 10.824 1.00 30.92 93 GLY A O 1
ATOM 719 N N . GLY A 1 94 ? 0.536 13.763 11.828 1.00 36.53 94 GLY A N 1
ATOM 720 C CA . GLY A 1 94 ? 0.089 13.622 13.225 1.00 36.53 94 GLY A CA 1
ATOM 721 C C . GLY A 1 94 ? -1.049 12.641 13.544 1.00 36.53 94 GLY A C 1
ATOM 722 O O . GLY A 1 94 ? -0.957 11.903 14.526 1.00 36.53 94 GLY A O 1
ATOM 723 N N . TRP A 1 95 ? -2.103 12.588 12.729 1.00 33.28 95 TRP A N 1
ATOM 724 C CA . TRP A 1 95 ? -3.333 11.846 13.039 1.00 33.28 95 TRP A CA 1
ATOM 725 C C . TRP A 1 95 ? -3.569 10.662 12.098 1.00 33.28 95 TRP A C 1
ATOM 727 O O . TRP A 1 95 ? -3.984 9.605 12.561 1.00 33.28 95 TRP A O 1
ATOM 737 N N . GLY A 1 96 ? -3.204 10.770 10.815 1.00 39.91 96 GLY A N 1
ATOM 738 C CA . GLY A 1 96 ? -3.354 9.689 9.828 1.00 39.91 96 GLY A CA 1
ATOM 739 C C . GLY A 1 96 ? -2.528 8.440 10.151 1.00 39.91 96 GLY A C 1
ATOM 740 O O . GLY A 1 96 ? -3.036 7.325 10.062 1.00 39.91 96 GLY A O 1
ATOM 741 N N . ALA A 1 97 ? -1.289 8.617 10.626 1.00 44.22 97 ALA A N 1
ATOM 742 C CA . ALA A 1 97 ? -0.404 7.511 10.996 1.00 44.22 97 ALA A CA 1
ATOM 743 C C . ALA A 1 97 ? -0.989 6.630 12.117 1.00 44.22 97 ALA A C 1
ATOM 745 O O . ALA A 1 97 ? -0.803 5.414 12.079 1.00 44.22 97 ALA A O 1
ATOM 746 N N . ARG A 1 98 ? -1.740 7.215 13.074 1.00 46.56 98 ARG A N 1
ATOM 747 C CA . ARG A 1 98 ? -2.445 6.501 14.175 1.00 46.56 98 ARG A CA 1
ATOM 748 C C . ARG A 1 98 ? -3.505 5.532 13.663 1.00 46.56 98 ARG A C 1
ATOM 750 O O . ARG A 1 98 ? -3.947 4.640 14.382 1.00 46.56 98 ARG A O 1
ATOM 757 N N . TYR A 1 99 ? -3.904 5.714 12.409 1.00 47.16 99 TYR A N 1
ATOM 758 C CA . TYR A 1 99 ? -4.884 4.900 11.724 1.00 47.16 99 TYR A CA 1
ATOM 759 C C . TYR A 1 99 ? -4.244 3.950 10.704 1.00 47.16 99 TYR A C 1
ATOM 761 O O . TYR A 1 99 ? -4.922 3.420 9.830 1.00 47.16 99 TYR A O 1
ATOM 769 N N . THR A 1 100 ? -2.959 3.648 10.833 1.00 56.41 100 THR A N 1
ATOM 770 C CA . THR A 1 100 ? -2.271 2.666 9.987 1.00 56.41 100 THR A CA 1
ATOM 771 C C . THR A 1 100 ? -1.924 1.443 10.826 1.00 56.41 100 THR A C 1
ATOM 773 O O . THR A 1 100 ? -1.805 1.548 12.042 1.00 56.41 100 THR A O 1
ATOM 776 N N . LE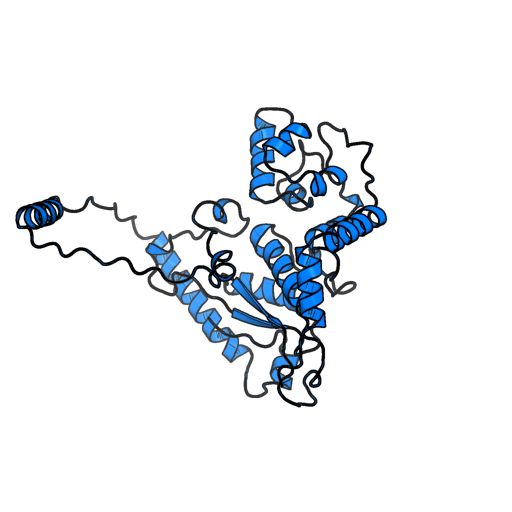U A 1 101 ? -1.825 0.264 10.211 1.00 56.19 101 LEU A N 1
ATOM 777 C CA . LEU A 1 101 ? -1.378 -0.949 10.915 1.00 56.19 101 LEU A CA 1
ATOM 778 C C . LEU A 1 101 ? 0.152 -0.999 11.067 1.00 56.19 101 LEU A C 1
ATOM 780 O O . LEU A 1 101 ? 0.701 -1.961 11.597 1.00 56.19 101 LEU A O 1
ATOM 784 N N . ARG A 1 102 ? 0.850 0.054 10.629 1.00 64.12 102 ARG A N 1
ATOM 785 C CA . ARG A 1 102 ? 2.295 0.155 10.741 1.00 64.12 102 ARG A CA 1
ATOM 786 C C . ARG A 1 102 ? 2.704 0.398 12.192 1.00 64.12 102 ARG A C 1
ATOM 788 O O . ARG A 1 102 ? 2.095 1.193 12.906 1.00 64.12 102 ARG A O 1
ATOM 795 N N . ARG A 1 103 ? 3.792 -0.252 12.607 1.00 61.47 103 ARG A N 1
ATOM 796 C CA . ARG A 1 103 ? 4.391 -0.072 13.932 1.00 61.47 103 ARG A CA 1
ATOM 797 C C . ARG A 1 103 ? 4.696 1.407 14.181 1.00 61.47 103 ARG A C 1
ATOM 799 O O . ARG A 1 103 ? 5.447 2.039 13.437 1.00 61.47 103 ARG A O 1
ATOM 806 N N . HIS A 1 104 ? 4.117 1.952 15.244 1.00 63.84 104 HIS A N 1
ATOM 807 C CA . HIS A 1 104 ? 4.426 3.302 15.686 1.00 63.84 104 HIS A CA 1
ATOM 808 C C . HIS A 1 104 ? 5.853 3.381 16.222 1.00 63.84 104 HIS A C 1
ATOM 810 O O . HIS A 1 104 ? 6.277 2.543 17.019 1.00 63.84 104 HIS A O 1
ATOM 816 N N . ALA A 1 105 ? 6.566 4.425 15.802 1.00 70.56 105 ALA A N 1
ATOM 817 C CA . ALA A 1 105 ? 7.814 4.837 16.421 1.00 70.56 105 ALA A CA 1
ATOM 818 C C . ALA A 1 105 ? 7.601 5.036 17.931 1.00 70.56 105 ALA A C 1
ATOM 820 O O . ALA A 1 105 ? 6.693 5.762 18.340 1.00 70.56 105 ALA A O 1
ATOM 821 N N . ARG A 1 106 ? 8.440 4.403 18.756 1.00 73.75 106 ARG A N 1
ATOM 822 C CA . ARG A 1 106 ? 8.417 4.539 20.223 1.00 73.75 106 ARG A CA 1
ATOM 823 C C . ARG A 1 106 ? 8.910 5.918 20.655 1.00 73.75 106 ARG A C 1
ATOM 825 O O . ARG A 1 106 ? 8.508 6.432 21.697 1.00 73.75 106 ARG A O 1
ATOM 832 N N . VAL A 1 107 ? 9.764 6.521 19.832 1.00 80.50 107 VAL A N 1
ATOM 833 C CA . VAL A 1 107 ? 10.368 7.834 20.065 1.00 80.50 107 VAL A CA 1
ATOM 834 C C . VAL A 1 107 ? 9.992 8.795 18.941 1.00 80.50 107 VAL A C 1
ATOM 836 O O . VAL A 1 107 ? 10.151 8.466 17.764 1.00 80.50 107 VAL A O 1
ATOM 839 N N . ALA A 1 108 ? 9.523 9.991 19.310 1.00 80.75 108 ALA A N 1
ATOM 840 C CA . ALA A 1 108 ? 9.178 11.059 18.374 1.00 80.75 108 ALA A CA 1
ATOM 841 C C . ALA A 1 108 ? 10.368 11.446 17.484 1.00 80.75 108 ALA A C 1
ATOM 843 O O . ALA A 1 108 ? 11.497 11.538 17.965 1.00 80.75 108 ALA A O 1
ATOM 844 N N . THR A 1 109 ? 10.099 11.739 16.211 1.00 83.06 109 THR A N 1
ATOM 845 C CA . THR A 1 109 ? 11.113 12.132 15.221 1.00 83.06 109 THR A CA 1
ATOM 846 C C . THR A 1 109 ? 11.983 13.298 15.686 1.00 83.06 109 THR A C 1
ATOM 848 O O . THR A 1 109 ? 13.186 13.269 15.483 1.00 83.06 109 THR A O 1
ATOM 851 N N . SER A 1 110 ? 11.406 14.274 16.392 1.00 83.44 110 SER A N 1
ATOM 852 C CA . SER A 1 110 ? 12.126 15.449 16.903 1.00 83.44 110 SER A CA 1
ATOM 853 C C . SER A 1 110 ? 13.169 15.146 17.983 1.00 83.44 110 SER A C 1
ATOM 855 O O . SER A 1 110 ? 13.940 16.027 18.338 1.00 83.44 110 SER A O 1
ATOM 857 N N . ARG A 1 111 ? 13.148 13.947 18.580 1.00 84.31 111 ARG A N 1
ATOM 858 C CA . ARG A 1 111 ? 14.143 13.520 19.578 1.00 84.31 111 ARG A CA 1
ATOM 859 C C . ARG A 1 111 ? 15.318 12.774 18.950 1.00 84.31 111 ARG A C 1
ATOM 861 O O . ARG A 1 111 ? 16.274 12.503 19.663 1.00 84.31 111 ARG A O 1
ATOM 868 N N . ARG A 1 112 ? 15.211 12.403 17.674 1.00 86.50 112 ARG A N 1
ATOM 869 C CA . ARG A 1 112 ? 16.218 11.637 16.941 1.00 86.50 112 ARG A CA 1
ATOM 870 C C . ARG A 1 112 ? 17.181 12.604 16.267 1.00 86.50 112 ARG A C 1
ATOM 872 O O . ARG A 1 112 ? 16.741 13.604 15.702 1.00 86.50 112 ARG A O 1
ATOM 879 N N . SER A 1 113 ? 18.462 12.287 16.311 1.00 89.06 113 SER A N 1
ATOM 880 C CA . SER A 1 113 ? 19.527 13.016 15.627 1.00 89.06 113 SER A CA 1
ATOM 881 C C . SER A 1 113 ? 19.942 12.308 14.340 1.00 89.06 113 SER A C 1
ATOM 883 O O . SER A 1 113 ? 20.172 12.968 13.327 1.00 89.06 113 SER A O 1
ATOM 885 N N . PHE A 1 114 ? 19.944 10.973 14.333 1.00 88.25 114 PHE A N 1
ATOM 886 C CA . PHE A 1 114 ? 20.383 10.191 13.188 1.00 88.25 114 PHE A CA 1
ATOM 887 C C . PHE A 1 114 ? 19.205 9.773 12.302 1.00 88.25 114 PHE A C 1
ATOM 889 O O . PHE A 1 114 ? 18.254 9.129 12.752 1.00 88.25 114 PHE A O 1
ATOM 896 N N . ALA A 1 115 ? 19.262 10.154 11.021 1.00 86.56 115 ALA A N 1
ATOM 897 C CA . ALA A 1 115 ? 18.224 9.890 10.018 1.00 86.56 115 ALA A CA 1
ATOM 898 C C . ALA A 1 115 ? 16.782 10.036 10.574 1.00 86.56 115 ALA A C 1
ATOM 900 O O . ALA A 1 115 ? 15.979 9.096 10.484 1.00 86.56 115 ALA A O 1
ATOM 901 N N . PRO A 1 116 ? 16.413 11.198 11.160 1.00 83.81 116 PRO A N 1
ATOM 902 C CA . PRO A 1 116 ? 15.142 11.370 11.871 1.00 83.81 116 PRO A CA 1
ATOM 903 C C . PRO A 1 116 ? 13.929 11.103 10.968 1.00 83.81 116 PRO A C 1
ATOM 905 O O . PRO A 1 116 ? 12.944 10.491 11.394 1.00 83.81 116 PRO A O 1
ATOM 908 N N . ALA A 1 117 ? 14.024 11.495 9.695 1.00 81.94 117 ALA A N 1
ATOM 909 C CA . ALA A 1 117 ? 13.005 11.256 8.676 1.00 81.94 117 ALA A CA 1
ATOM 910 C C . ALA A 1 117 ? 12.903 9.782 8.229 1.00 81.94 117 ALA A C 1
ATOM 912 O O . ALA A 1 117 ? 11.935 9.417 7.567 1.00 81.94 117 ALA A O 1
ATOM 913 N N . GLY A 1 118 ? 13.847 8.921 8.622 1.00 86.50 118 GLY A N 1
ATOM 914 C CA . GLY A 1 118 ? 13.981 7.537 8.173 1.00 86.50 118 GLY A CA 1
ATOM 915 C C . GLY A 1 118 ? 14.703 7.410 6.831 1.00 86.50 118 GLY A C 1
ATOM 916 O O . GLY A 1 118 ? 15.374 8.335 6.381 1.00 86.50 118 GLY A O 1
ATOM 917 N N . GLN A 1 119 ? 14.566 6.243 6.200 1.00 88.75 119 GLN A N 1
ATOM 918 C CA . GLN A 1 119 ? 15.203 5.936 4.919 1.00 88.75 119 GLN A CA 1
ATOM 919 C C . GLN A 1 119 ? 14.187 5.566 3.840 1.00 88.75 119 GLN A C 1
ATOM 921 O O . GLN A 1 119 ? 13.111 5.041 4.129 1.00 88.75 119 GLN A O 1
ATOM 926 N N . SER A 1 120 ? 14.543 5.857 2.595 1.00 91.00 120 SER A N 1
ATOM 927 C CA . SER A 1 120 ? 13.773 5.564 1.389 1.00 91.00 120 SER A CA 1
ATOM 928 C C . SER A 1 120 ? 14.691 5.028 0.295 1.00 91.00 120 SER A C 1
ATOM 930 O O . SER A 1 120 ? 15.907 5.252 0.326 1.00 91.00 120 SER A O 1
ATOM 932 N N . THR A 1 121 ? 14.085 4.346 -0.672 1.00 92.31 121 THR A N 1
ATOM 933 C CA . THR A 1 121 ? 14.755 3.805 -1.858 1.00 92.31 121 THR A CA 1
ATOM 934 C C . THR A 1 121 ? 13.915 4.039 -3.108 1.00 92.31 121 THR A C 1
ATOM 936 O O . THR A 1 121 ? 12.758 4.452 -3.004 1.00 92.31 121 THR A O 1
ATOM 939 N N . GLN A 1 122 ? 14.497 3.778 -4.271 1.00 91.50 122 GLN A N 1
ATOM 940 C CA . GLN A 1 122 ? 13.864 3.910 -5.575 1.00 91.50 122 GLN A CA 1
ATOM 941 C C . GLN A 1 122 ? 14.110 2.649 -6.398 1.00 91.50 122 GLN A C 1
ATOM 943 O O . GLN A 1 122 ? 15.244 2.185 -6.410 1.00 91.50 122 GLN A O 1
ATOM 948 N N . LEU A 1 123 ? 13.068 2.157 -7.074 1.00 92.19 123 LEU A N 1
ATOM 949 C CA . LEU A 1 123 ? 13.071 1.039 -8.018 1.00 92.19 123 LEU A CA 1
ATOM 950 C C . LEU A 1 123 ? 12.661 1.537 -9.412 1.00 92.19 123 LEU A C 1
ATOM 952 O O . LEU A 1 123 ? 11.692 2.293 -9.544 1.00 92.19 123 LEU A O 1
ATOM 956 N N . ILE A 1 124 ? 13.355 1.076 -10.450 1.00 91.12 124 ILE A N 1
ATOM 957 C CA . ILE A 1 124 ? 13.012 1.333 -11.850 1.00 91.12 124 ILE A CA 1
ATOM 958 C C . ILE A 1 124 ? 12.107 0.209 -12.359 1.00 91.12 124 ILE A C 1
ATOM 960 O O . ILE A 1 124 ? 12.403 -0.975 -12.198 1.00 91.12 124 ILE A O 1
ATOM 964 N N . ILE A 1 125 ? 10.985 0.578 -12.974 1.00 90.44 125 ILE A N 1
ATOM 965 C CA . ILE A 1 125 ? 9.945 -0.347 -13.422 1.00 90.44 125 ILE A CA 1
ATOM 966 C C . ILE A 1 125 ? 9.922 -0.422 -14.942 1.00 90.44 125 ILE A C 1
ATOM 968 O O . ILE A 1 125 ? 9.726 0.581 -15.621 1.00 90.44 125 ILE A O 1
ATOM 972 N N . GLY A 1 126 ? 10.049 -1.636 -15.475 1.00 86.06 126 GLY A N 1
ATOM 973 C CA . GLY A 1 126 ? 9.964 -1.897 -16.913 1.00 86.06 126 GLY A CA 1
ATOM 974 C C . GLY A 1 126 ? 11.291 -1.832 -17.662 1.00 86.06 126 GLY A C 1
ATOM 975 O O . GLY A 1 126 ? 11.291 -2.135 -18.844 1.00 86.06 126 GLY A O 1
ATOM 976 N N . ALA A 1 127 ? 12.407 -1.515 -16.992 1.00 86.31 127 ALA A N 1
ATOM 977 C CA . ALA A 1 127 ? 13.749 -1.701 -17.560 1.00 86.31 127 ALA A CA 1
ATOM 978 C C . ALA A 1 127 ? 14.086 -3.189 -17.742 1.00 86.31 127 ALA A C 1
ATOM 980 O O . ALA A 1 127 ? 14.855 -3.561 -18.618 1.00 86.31 127 ALA A O 1
ATOM 981 N N . THR A 1 128 ? 13.507 -4.037 -16.896 1.00 85.62 128 THR A N 1
ATOM 982 C CA . THR A 1 128 ? 13.774 -5.471 -16.826 1.00 85.62 128 THR A CA 1
ATOM 983 C C . THR A 1 128 ? 12.465 -6.258 -16.678 1.00 85.62 128 THR A C 1
ATOM 985 O O . THR A 1 128 ? 11.431 -5.676 -16.318 1.00 85.62 128 THR A O 1
ATOM 988 N N . PRO A 1 129 ? 12.455 -7.567 -17.013 1.00 87.06 129 PRO A N 1
ATOM 989 C CA . PRO A 1 129 ? 11.223 -8.340 -17.183 1.00 87.06 129 PRO A CA 1
ATOM 990 C C . PRO A 1 129 ? 10.607 -8.835 -15.863 1.00 87.06 129 PRO A C 1
ATOM 992 O O . PRO A 1 129 ? 9.866 -9.818 -15.861 1.00 87.06 129 PRO A O 1
ATOM 995 N N . GLU A 1 130 ? 10.902 -8.206 -14.722 1.00 90.50 130 GLU A N 1
ATOM 996 C CA . GLU A 1 130 ? 10.276 -8.579 -13.457 1.00 90.50 130 GLU A CA 1
ATOM 997 C C . GLU A 1 130 ? 8.783 -8.322 -13.499 1.00 90.50 130 GLU A C 1
ATOM 999 O O . GLU A 1 130 ? 8.315 -7.284 -13.973 1.00 90.50 130 GLU A O 1
ATOM 1004 N N . ASN A 1 131 ? 8.043 -9.261 -12.926 1.00 93.94 131 ASN A N 1
ATOM 1005 C CA . ASN A 1 131 ? 6.615 -9.120 -12.722 1.00 93.94 131 ASN A CA 1
ATOM 1006 C C . ASN A 1 131 ? 6.298 -8.349 -11.432 1.00 93.94 131 ASN A C 1
ATOM 1008 O O . ASN A 1 131 ? 7.157 -8.116 -10.575 1.00 93.94 131 ASN A O 1
ATOM 1012 N N . ASP A 1 132 ? 5.040 -7.941 -11.288 1.00 95.12 132 ASP A N 1
ATOM 1013 C CA . ASP A 1 132 ? 4.612 -7.136 -10.145 1.00 95.12 132 ASP A CA 1
ATOM 1014 C C . ASP A 1 132 ? 4.670 -7.932 -8.833 1.00 95.12 132 ASP A C 1
ATOM 1016 O O . ASP A 1 132 ? 5.002 -7.360 -7.795 1.00 95.12 132 ASP A O 1
ATOM 1020 N N . ASN A 1 133 ? 4.463 -9.255 -8.865 1.00 95.25 133 ASN A N 1
ATOM 1021 C CA . ASN A 1 133 ? 4.634 -10.107 -7.685 1.00 95.25 133 ASN A CA 1
ATOM 1022 C C . ASN A 1 133 ? 6.054 -10.042 -7.112 1.00 95.25 133 ASN A C 1
ATOM 1024 O O . ASN A 1 133 ? 6.223 -9.909 -5.898 1.00 95.25 133 ASN A O 1
ATOM 1028 N N . GLN A 1 134 ? 7.075 -10.095 -7.968 1.00 94.88 134 GLN A N 1
ATOM 1029 C CA . GLN A 1 134 ? 8.474 -9.969 -7.560 1.00 94.88 134 GLN A CA 1
ATOM 1030 C C . GLN A 1 134 ? 8.760 -8.589 -6.958 1.00 94.88 134 GLN A C 1
ATOM 1032 O O . GLN A 1 134 ? 9.356 -8.504 -5.883 1.00 94.88 134 GLN A O 1
ATOM 1037 N N . ILE A 1 135 ? 8.285 -7.518 -7.601 1.00 94.94 135 ILE A N 1
ATOM 1038 C CA . ILE A 1 135 ? 8.484 -6.136 -7.139 1.00 94.94 135 ILE A CA 1
ATOM 1039 C C . ILE A 1 135 ? 7.796 -5.895 -5.791 1.00 94.94 135 ILE A C 1
ATOM 1041 O O . ILE A 1 135 ? 8.387 -5.296 -4.890 1.00 94.94 135 ILE A O 1
ATOM 1045 N N . LEU A 1 136 ? 6.560 -6.370 -5.621 1.00 95.50 136 LEU A N 1
ATOM 1046 C CA . LEU A 1 136 ? 5.810 -6.214 -4.374 1.00 95.50 136 LEU A CA 1
ATOM 1047 C C . LEU A 1 136 ? 6.417 -7.049 -3.242 1.00 95.50 136 LEU A C 1
ATOM 1049 O O . LEU A 1 136 ? 6.514 -6.558 -2.118 1.00 95.50 136 LEU A O 1
ATOM 1053 N N . LYS A 1 137 ? 6.891 -8.271 -3.521 1.00 95.06 137 LYS A N 1
ATOM 1054 C CA . LYS A 1 137 ? 7.615 -9.094 -2.536 1.00 95.06 137 LYS A CA 1
ATOM 1055 C C . LYS A 1 137 ? 8.919 -8.449 -2.092 1.00 95.06 137 LYS A C 1
ATOM 1057 O O . LYS A 1 137 ? 9.177 -8.388 -0.892 1.00 95.06 137 LYS A O 1
ATOM 1062 N N . LEU A 1 138 ? 9.710 -7.942 -3.038 1.00 94.06 138 LEU A N 1
ATOM 1063 C CA . LEU A 1 138 ? 10.918 -7.185 -2.722 1.00 94.06 138 LEU A CA 1
ATOM 1064 C C . LEU A 1 138 ? 10.570 -5.988 -1.838 1.00 94.06 138 LEU A C 1
ATOM 1066 O O . LEU A 1 138 ? 11.192 -5.780 -0.804 1.00 94.06 138 LEU A O 1
ATOM 1070 N N . SER A 1 139 ? 9.540 -5.239 -2.223 1.00 93.75 139 SER A N 1
ATOM 1071 C CA . SER A 1 139 ? 9.084 -4.062 -1.493 1.00 93.75 139 SER A CA 1
ATOM 1072 C C . SER A 1 139 ? 8.668 -4.411 -0.057 1.00 93.75 139 SER A C 1
ATOM 1074 O O . SER A 1 139 ? 9.121 -3.753 0.878 1.00 93.75 139 SER A O 1
ATOM 1076 N N . SER A 1 140 ? 7.893 -5.487 0.143 1.00 91.88 140 SER A N 1
ATOM 1077 C CA . SER A 1 140 ? 7.540 -6.015 1.475 1.00 91.88 140 SER A CA 1
ATOM 1078 C C . SER A 1 140 ? 8.785 -6.363 2.293 1.00 91.88 140 SER A C 1
ATOM 1080 O O . SER A 1 140 ? 8.937 -5.882 3.415 1.00 91.88 140 SER A O 1
ATOM 1082 N N . ALA A 1 141 ? 9.724 -7.116 1.708 1.00 92.50 141 ALA A N 1
ATOM 1083 C CA . ALA A 1 141 ? 10.962 -7.510 2.375 1.00 92.50 141 ALA A CA 1
ATOM 1084 C C . ALA A 1 141 ? 11.816 -6.297 2.782 1.00 92.50 141 ALA A C 1
ATOM 1086 O O . ALA A 1 141 ? 12.336 -6.254 3.894 1.00 92.50 141 ALA A O 1
ATOM 1087 N N . LEU A 1 142 ? 11.919 -5.276 1.925 1.00 91.75 142 LEU A N 1
ATOM 1088 C CA . LEU A 1 142 ? 12.657 -4.049 2.228 1.00 91.75 142 LEU A CA 1
ATOM 1089 C C . LEU A 1 142 ? 12.020 -3.263 3.384 1.00 91.75 142 LEU A C 1
ATOM 1091 O O . LEU A 1 142 ? 12.733 -2.736 4.242 1.00 91.75 142 LEU A O 1
ATOM 1095 N N . TYR A 1 143 ? 10.686 -3.194 3.443 1.00 90.06 143 TYR A N 1
ATOM 1096 C CA . TYR A 1 143 ? 9.988 -2.581 4.575 1.00 90.06 143 TYR A CA 1
ATOM 1097 C C . TYR A 1 143 ? 10.224 -3.338 5.882 1.00 90.06 143 TYR A C 1
ATOM 1099 O O . TYR A 1 143 ? 10.453 -2.701 6.910 1.00 90.06 143 TYR A O 1
ATOM 1107 N N . GLU A 1 144 ? 10.175 -4.667 5.849 1.00 87.88 144 GLU A N 1
ATOM 1108 C CA . GLU A 1 144 ? 10.341 -5.520 7.028 1.00 87.88 144 GLU A CA 1
ATOM 1109 C C . GLU A 1 144 ? 11.779 -5.506 7.557 1.00 87.88 144 GLU A C 1
ATOM 1111 O O . GLU A 1 144 ? 11.987 -5.362 8.762 1.00 87.88 144 GLU A O 1
ATOM 1116 N N . GLN A 1 145 ? 12.768 -5.602 6.667 1.00 89.94 145 GLN A N 1
ATOM 1117 C CA . GLN A 1 145 ? 14.180 -5.717 7.037 1.00 89.94 145 GLN A CA 1
ATOM 1118 C C . GLN A 1 145 ? 14.815 -4.374 7.415 1.00 89.94 145 GLN A C 1
ATOM 1120 O O . GLN A 1 145 ? 15.628 -4.326 8.334 1.00 89.94 145 GLN A O 1
ATOM 1125 N N . PHE A 1 146 ? 14.442 -3.278 6.741 1.00 89.44 146 PHE A N 1
ATOM 1126 C CA . PHE A 1 146 ? 15.129 -1.984 6.885 1.00 89.44 146 PHE A CA 1
ATOM 1127 C C . PHE A 1 146 ? 14.248 -0.859 7.462 1.00 89.44 146 PHE A C 1
ATOM 1129 O O . PHE A 1 146 ? 14.700 0.285 7.570 1.00 89.44 146 PHE A O 1
ATOM 1136 N N . ASP A 1 147 ? 12.990 -1.142 7.834 1.00 86.50 147 ASP A N 1
ATOM 1137 C CA . ASP A 1 147 ? 11.967 -0.146 8.219 1.00 86.50 147 ASP A CA 1
ATOM 1138 C C . ASP A 1 147 ? 11.932 1.065 7.268 1.00 86.50 147 ASP A C 1
ATOM 1140 O O . ASP A 1 147 ? 11.861 2.229 7.696 1.00 86.50 147 ASP A O 1
ATOM 1144 N N . LEU A 1 148 ? 11.986 0.800 5.956 1.00 88.06 148 LEU A N 1
ATOM 1145 C CA . LEU A 1 148 ? 11.905 1.857 4.951 1.00 88.06 148 LEU A CA 1
ATOM 1146 C C . LEU A 1 148 ? 10.625 2.676 5.144 1.00 88.06 148 LEU A C 1
ATOM 1148 O O . LEU A 1 148 ? 9.547 2.167 5.453 1.00 88.06 148 LEU A O 1
ATOM 1152 N N . LYS A 1 149 ? 10.708 3.992 4.984 1.00 85.81 149 LYS A N 1
ATOM 1153 C CA . LYS A 1 149 ? 9.540 4.869 5.095 1.00 85.81 149 LYS A CA 1
ATOM 1154 C C . LYS A 1 149 ? 8.691 4.839 3.840 1.00 85.81 149 LYS A C 1
ATOM 1156 O O . LYS A 1 149 ? 7.463 4.853 3.960 1.00 85.81 149 LYS A O 1
ATOM 1161 N N . ARG A 1 150 ? 9.348 4.772 2.685 1.00 89.19 150 ARG A N 1
ATOM 1162 C CA . ARG A 1 150 ? 8.733 4.789 1.363 1.00 89.19 150 ARG A CA 1
ATOM 1163 C C . ARG A 1 150 ? 9.680 4.188 0.330 1.00 89.19 150 ARG A C 1
ATOM 1165 O O . ARG A 1 150 ? 10.894 4.375 0.431 1.00 89.19 150 ARG A O 1
ATOM 1172 N N . ILE A 1 151 ? 9.095 3.531 -0.659 1.00 91.38 151 ILE A N 1
ATOM 1173 C CA . ILE A 1 151 ? 9.743 3.123 -1.901 1.00 91.38 151 ILE A CA 1
ATOM 1174 C C . ILE A 1 151 ? 9.177 4.002 -3.019 1.00 91.38 151 ILE A C 1
ATOM 1176 O O . ILE A 1 151 ? 7.972 4.265 -3.059 1.00 91.38 151 ILE A O 1
ATOM 1180 N N . PHE A 1 152 ? 10.052 4.512 -3.878 1.00 93.06 152 PHE A N 1
ATOM 1181 C CA . PHE A 1 152 ? 9.679 5.244 -5.081 1.00 93.06 152 PHE A CA 1
ATOM 1182 C C . PHE A 1 152 ? 9.765 4.309 -6.280 1.00 93.06 152 PHE A C 1
ATOM 1184 O O . PHE A 1 152 ? 10.775 3.643 -6.478 1.00 93.06 152 PHE A O 1
ATOM 1191 N N . PHE A 1 153 ? 8.704 4.255 -7.069 1.00 92.69 153 PHE A N 1
ATOM 1192 C CA . PHE A 1 153 ? 8.693 3.590 -8.362 1.00 92.69 153 PHE A CA 1
ATOM 1193 C C . PHE A 1 153 ? 8.864 4.648 -9.443 1.00 92.69 153 PHE A C 1
ATOM 1195 O O . PHE A 1 153 ? 8.271 5.722 -9.349 1.00 92.69 153 PHE A O 1
ATOM 1202 N N . SER A 1 154 ? 9.676 4.347 -10.444 1.00 90.69 154 SER A N 1
ATOM 1203 C CA . SER A 1 154 ? 9.855 5.195 -11.616 1.00 90.69 154 SER A CA 1
ATOM 1204 C C . SER A 1 154 ? 9.818 4.312 -12.850 1.00 90.69 154 SER A C 1
ATOM 1206 O O . SER A 1 154 ? 10.561 3.334 -12.928 1.00 90.69 154 SER A O 1
ATOM 1208 N N . ALA A 1 155 ? 8.924 4.603 -13.788 1.00 88.94 155 ALA A N 1
ATOM 1209 C CA . ALA A 1 155 ? 8.886 3.907 -15.061 1.00 88.94 155 ALA A CA 1
ATOM 1210 C C . ALA A 1 155 ? 10.183 4.151 -15.845 1.00 88.94 155 ALA A C 1
ATOM 1212 O O . ALA A 1 155 ? 10.678 5.275 -15.927 1.00 88.94 155 ALA A O 1
ATOM 1213 N N . TYR A 1 156 ? 10.730 3.086 -16.424 1.00 88.00 156 TYR A N 1
ATOM 1214 C CA . TYR A 1 156 ? 11.883 3.172 -17.305 1.00 88.00 156 TYR A CA 1
ATOM 1215 C C . TYR A 1 156 ? 11.524 3.943 -18.576 1.00 88.00 156 TYR A C 1
ATOM 1217 O O . TYR A 1 156 ? 10.508 3.661 -19.215 1.00 88.00 156 TYR A O 1
ATOM 1225 N N . ILE A 1 157 ? 12.382 4.895 -18.936 1.00 86.62 157 ILE A N 1
ATOM 1226 C CA . ILE A 1 157 ? 12.286 5.669 -20.170 1.00 86.62 157 ILE A CA 1
ATOM 1227 C C . ILE A 1 157 ? 13.447 5.219 -21.066 1.00 86.62 157 ILE A C 1
ATOM 1229 O O . ILE A 1 157 ? 14.604 5.384 -20.664 1.00 86.62 157 ILE A O 1
ATOM 1233 N N . PRO A 1 158 ? 13.177 4.633 -22.245 1.00 83.12 158 PRO A N 1
ATOM 1234 C CA . PRO A 1 158 ? 14.224 4.163 -23.143 1.00 83.12 158 PRO A CA 1
ATOM 1235 C C . PRO A 1 158 ? 14.870 5.351 -23.868 1.00 83.12 158 PRO A C 1
ATOM 1237 O O . PRO A 1 158 ? 14.370 5.815 -24.889 1.00 83.12 158 PRO A O 1
ATOM 1240 N N . VAL A 1 159 ? 15.966 5.868 -23.305 1.00 81.19 159 VAL A N 1
ATOM 1241 C CA . VAL A 1 159 ? 16.747 6.983 -23.885 1.00 81.19 159 VAL A CA 1
ATOM 1242 C C . VAL A 1 159 ? 17.975 6.481 -24.653 1.00 81.19 159 VAL A C 1
ATOM 1244 O O . VAL A 1 159 ? 18.430 7.126 -25.591 1.00 81.19 159 VAL A O 1
ATOM 1247 N N . MET A 1 160 ? 18.512 5.323 -24.262 1.00 77.62 160 MET A N 1
ATOM 1248 C CA . MET A 1 160 ? 19.746 4.752 -24.805 1.00 77.62 160 MET A CA 1
ATOM 1249 C C . MET A 1 160 ? 19.451 3.421 -25.491 1.00 77.62 160 MET A C 1
ATOM 1251 O O . MET A 1 160 ? 18.671 2.625 -24.972 1.00 77.62 160 MET A O 1
ATOM 1255 N N . ALA A 1 161 ? 20.113 3.164 -26.619 1.00 78.69 161 ALA A N 1
ATOM 1256 C CA . ALA A 1 161 ? 20.067 1.866 -27.283 1.00 78.69 161 ALA A CA 1
ATOM 1257 C C . ALA A 1 161 ? 21.036 0.888 -26.593 1.00 78.69 161 ALA A C 1
ATOM 1259 O O . ALA A 1 161 ? 22.250 1.081 -26.637 1.00 78.69 161 ALA A O 1
ATOM 1260 N N . ASP A 1 162 ? 20.492 -0.143 -25.948 1.00 82.94 162 ASP A N 1
ATOM 1261 C CA . ASP A 1 162 ? 21.218 -1.280 -25.369 1.00 82.94 162 ASP A CA 1
ATOM 1262 C C . ASP A 1 162 ? 20.349 -2.531 -25.560 1.00 82.94 162 ASP A C 1
ATOM 1264 O O . ASP A 1 162 ? 19.169 -2.508 -25.211 1.00 82.94 162 ASP A O 1
ATOM 1268 N N . ASP A 1 163 ? 20.916 -3.618 -26.087 1.00 83.12 163 ASP A N 1
ATOM 1269 C CA . ASP A 1 163 ? 20.186 -4.863 -26.381 1.00 83.12 163 ASP A CA 1
ATOM 1270 C C . ASP A 1 163 ? 19.579 -5.526 -25.132 1.00 83.12 163 ASP A C 1
ATOM 1272 O O . ASP A 1 163 ? 18.680 -6.363 -25.226 1.00 83.12 163 ASP A O 1
ATOM 1276 N N . ARG A 1 164 ? 20.072 -5.174 -23.939 1.00 84.00 164 ARG A N 1
ATOM 1277 C CA . ARG A 1 164 ? 19.573 -5.689 -22.656 1.00 84.00 164 ARG A CA 1
ATOM 1278 C C . ARG A 1 164 ? 18.381 -4.898 -22.118 1.00 84.00 164 ARG A C 1
ATOM 1280 O O . ARG A 1 164 ? 17.763 -5.340 -21.147 1.00 84.00 164 ARG A O 1
ATOM 1287 N N . LEU A 1 165 ? 18.090 -3.733 -22.693 1.00 86.44 165 LEU A N 1
ATOM 1288 C CA . LEU A 1 165 ? 17.025 -2.827 -22.275 1.00 86.44 165 LEU A CA 1
ATOM 1289 C C . LEU A 1 165 ? 15.907 -2.781 -23.328 1.00 86.44 165 LEU A C 1
ATOM 1291 O O . LEU A 1 165 ? 16.121 -3.126 -24.490 1.00 86.44 165 LEU A O 1
ATOM 1295 N N . PRO A 1 166 ? 14.686 -2.363 -22.948 1.00 81.88 166 PRO A N 1
ATOM 1296 C CA . PRO A 1 166 ? 13.629 -2.109 -23.916 1.00 81.88 166 PRO A CA 1
ATOM 1297 C C . PRO A 1 166 ? 14.083 -1.125 -24.997 1.00 81.88 166 PRO A C 1
ATOM 1299 O O . PRO A 1 166 ? 14.661 -0.083 -24.687 1.00 81.88 166 PRO A O 1
ATOM 1302 N N . ALA A 1 167 ? 13.771 -1.440 -26.254 1.00 81.56 167 ALA A N 1
ATOM 1303 C CA . ALA A 1 167 ? 14.157 -0.624 -27.398 1.00 81.56 167 ALA A CA 1
ATOM 1304 C C . ALA A 1 167 ? 13.603 0.808 -27.305 1.00 81.56 167 ALA A C 1
ATOM 1306 O O . ALA A 1 167 ? 12.496 1.033 -26.794 1.00 81.56 167 ALA A O 1
ATOM 1307 N N . THR A 1 168 ? 14.346 1.763 -27.866 1.00 76.56 168 THR A N 1
ATOM 1308 C CA . THR A 1 168 ? 13.902 3.150 -28.048 1.00 76.56 168 THR A CA 1
ATOM 1309 C C . THR A 1 168 ? 12.563 3.174 -28.788 1.00 76.56 168 THR A C 1
ATOM 1311 O O . THR A 1 168 ? 12.413 2.553 -29.837 1.00 76.56 168 THR A O 1
ATOM 1314 N N . GLY A 1 169 ? 11.564 3.844 -28.208 1.00 70.44 169 GLY A N 1
ATOM 1315 C CA . GLY A 1 169 ? 10.182 3.851 -28.706 1.00 70.44 169 GLY A CA 1
ATOM 1316 C C . GLY A 1 169 ? 9.234 2.864 -28.012 1.00 70.44 169 GLY A C 1
ATOM 1317 O O . GLY A 1 169 ? 8.026 2.925 -28.240 1.00 70.44 169 GLY A O 1
ATOM 1318 N N . THR A 1 170 ? 9.731 1.999 -27.118 1.00 76.44 170 THR A N 1
ATOM 1319 C CA . THR A 1 170 ? 8.855 1.206 -26.241 1.00 76.44 170 THR A CA 1
ATOM 1320 C C . THR A 1 170 ? 8.024 2.146 -25.352 1.00 76.44 170 THR A C 1
ATOM 1322 O O . THR A 1 170 ? 8.606 3.018 -24.699 1.00 76.44 170 THR A O 1
ATOM 1325 N N . PRO A 1 171 ? 6.686 1.988 -25.274 1.00 77.12 171 PRO A N 1
ATOM 1326 C CA . PRO A 1 171 ? 5.850 2.838 -24.434 1.00 77.12 171 PRO A CA 1
ATOM 1327 C C . PRO A 1 171 ? 6.262 2.793 -22.960 1.00 77.12 171 PRO A C 1
ATOM 1329 O O . PRO A 1 171 ? 6.408 1.718 -22.373 1.00 77.12 171 PRO A O 1
ATOM 1332 N N . VAL A 1 172 ? 6.385 3.969 -22.342 1.00 81.19 172 VAL A N 1
ATOM 1333 C CA . VAL A 1 172 ? 6.719 4.090 -20.920 1.00 81.19 172 VAL A CA 1
ATOM 1334 C C . VAL A 1 172 ? 5.576 3.500 -20.078 1.00 81.19 172 VAL A C 1
A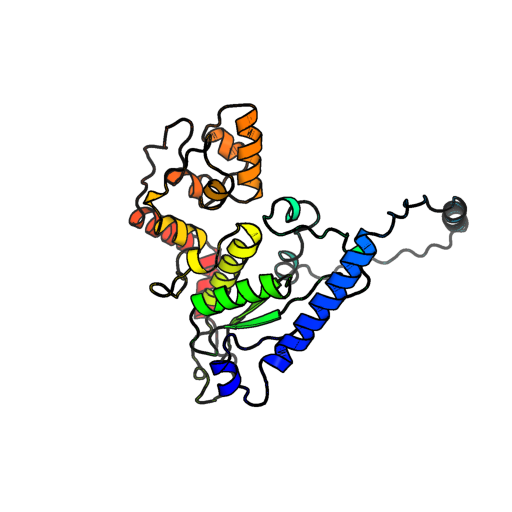TOM 1336 O O . VAL A 1 172 ? 4.421 3.918 -20.224 1.00 81.19 172 VAL A O 1
ATOM 1339 N N . PRO A 1 173 ? 5.843 2.552 -19.160 1.00 83.19 173 PRO A N 1
ATOM 1340 C CA . PRO A 1 173 ? 4.804 1.830 -18.425 1.00 83.19 173 PRO A CA 1
ATOM 1341 C C . PRO A 1 173 ? 4.201 2.641 -17.255 1.00 83.19 173 PRO A C 1
ATOM 1343 O O . PRO A 1 173 ? 4.097 2.157 -16.128 1.00 83.19 173 PRO A O 1
ATOM 1346 N N . LEU A 1 174 ? 3.732 3.867 -17.510 1.00 86.31 174 LEU A N 1
ATOM 1347 C CA . LEU A 1 174 ? 3.199 4.789 -16.491 1.00 86.31 174 LEU A CA 1
ATOM 1348 C C . LEU A 1 174 ? 1.995 4.216 -15.726 1.00 86.31 174 LEU A C 1
ATOM 1350 O O . LEU A 1 174 ? 1.846 4.423 -14.521 1.00 86.31 174 LEU A O 1
ATOM 1354 N N . ARG A 1 175 ? 1.123 3.455 -16.405 1.00 86.75 175 ARG A N 1
ATOM 1355 C CA . ARG A 1 175 ? -0.015 2.783 -15.746 1.00 86.75 175 ARG A CA 1
ATOM 1356 C C . ARG A 1 175 ? 0.450 1.773 -14.714 1.00 86.75 175 ARG A C 1
ATOM 1358 O O . ARG A 1 175 ? -0.104 1.717 -13.620 1.00 86.75 175 ARG A O 1
ATOM 1365 N N . ARG A 1 176 ? 1.465 0.993 -15.074 1.00 91.56 176 ARG A N 1
ATOM 1366 C CA . ARG A 1 176 ? 2.042 -0.030 -14.212 1.00 91.56 176 ARG A CA 1
ATOM 1367 C C . ARG A 1 176 ? 2.695 0.606 -12.985 1.00 91.56 176 ARG A C 1
ATOM 1369 O O . ARG A 1 176 ? 2.426 0.166 -11.873 1.00 91.56 176 ARG A O 1
ATOM 1376 N N . GLU A 1 177 ? 3.456 1.687 -13.168 1.00 91.06 177 GLU A N 1
ATOM 1377 C CA . GLU A 1 177 ? 4.018 2.480 -12.063 1.00 91.06 177 GLU A CA 1
ATOM 1378 C C . GLU A 1 177 ? 2.922 2.954 -11.096 1.00 91.06 177 GLU A C 1
ATOM 1380 O O . GLU A 1 177 ? 2.997 2.724 -9.887 1.00 91.06 177 GLU A O 1
ATOM 1385 N N . HIS A 1 178 ? 1.849 3.550 -11.624 1.00 90.19 178 HIS A N 1
ATOM 1386 C CA . HIS A 1 178 ? 0.735 4.018 -10.804 1.00 90.19 178 HIS A CA 1
ATOM 1387 C C . HIS A 1 178 ? 0.038 2.871 -10.048 1.00 90.19 178 HIS A C 1
ATOM 1389 O O . HIS A 1 178 ? -0.310 3.028 -8.875 1.00 90.19 178 HIS A O 1
ATOM 1395 N N . ARG A 1 179 ? -0.131 1.697 -10.673 1.00 93.62 179 ARG A N 1
ATOM 1396 C CA . ARG A 1 179 ? -0.681 0.505 -10.004 1.00 93.62 179 ARG A CA 1
ATOM 1397 C C . ARG A 1 179 ? 0.223 -0.009 -8.892 1.00 93.62 179 ARG A C 1
ATOM 1399 O O . ARG A 1 179 ? -0.289 -0.345 -7.825 1.00 93.62 179 ARG A O 1
ATOM 1406 N N . LEU A 1 180 ? 1.539 -0.002 -9.088 1.00 95.25 180 LEU A N 1
ATOM 1407 C CA . LEU A 1 180 ? 2.500 -0.368 -8.047 1.00 95.25 180 LEU A CA 1
ATOM 1408 C C . LEU A 1 180 ? 2.438 0.594 -6.856 1.00 95.25 180 LEU A C 1
ATOM 1410 O O . LEU A 1 180 ? 2.407 0.132 -5.718 1.00 95.25 180 LEU A O 1
ATOM 1414 N N . TYR A 1 181 ? 2.304 1.905 -7.084 1.00 95.06 181 TYR A N 1
ATOM 1415 C CA . TYR A 1 181 ? 2.080 2.862 -5.992 1.00 95.06 181 TYR A CA 1
ATOM 1416 C C . TYR A 1 181 ? 0.783 2.594 -5.220 1.00 95.06 181 TYR A C 1
ATOM 1418 O O . TYR A 1 181 ? 0.763 2.685 -3.990 1.00 95.06 181 TYR A O 1
ATOM 1426 N N . GLN A 1 182 ? -0.300 2.245 -5.916 1.00 93.88 182 GLN A N 1
ATOM 1427 C CA . GLN A 1 182 ? -1.564 1.885 -5.270 1.00 93.88 182 GLN A CA 1
ATOM 1428 C C . GLN A 1 182 ? -1.433 0.597 -4.447 1.00 93.88 182 GLN A C 1
ATOM 1430 O O . GLN A 1 182 ? -1.886 0.552 -3.304 1.00 93.88 182 GLN A O 1
ATOM 1435 N N . ALA A 1 183 ? -0.785 -0.431 -4.993 1.00 95.62 183 ALA A N 1
ATOM 1436 C CA . ALA A 1 183 ? -0.519 -1.692 -4.305 1.00 95.62 183 ALA A CA 1
ATOM 1437 C C . ALA A 1 183 ? 0.375 -1.495 -3.065 1.00 95.62 183 ALA A C 1
ATOM 1439 O O . ALA A 1 183 ? 0.045 -1.964 -1.976 1.00 95.62 183 ALA A O 1
ATOM 1440 N N . ASP A 1 184 ? 1.454 -0.722 -3.189 1.00 94.25 184 ASP A N 1
ATOM 1441 C CA . ASP A 1 184 ? 2.330 -0.333 -2.079 1.00 94.25 184 ASP A CA 1
ATOM 1442 C C . ASP A 1 184 ? 1.574 0.402 -0.962 1.00 94.25 184 ASP A C 1
ATOM 1444 O O . ASP A 1 184 ? 1.765 0.125 0.227 1.00 94.25 184 ASP A O 1
ATOM 1448 N N . TRP A 1 185 ? 0.654 1.298 -1.326 1.00 91.94 185 TRP A N 1
ATOM 1449 C CA . TRP A 1 185 ? -0.206 1.977 -0.362 1.00 91.94 185 TRP A CA 1
ATOM 1450 C C . TRP A 1 185 ? -1.084 0.991 0.424 1.00 91.94 185 TRP A C 1
ATOM 1452 O O . TRP A 1 185 ? -1.244 1.128 1.643 1.00 91.94 185 TRP A O 1
ATOM 1462 N N . LEU A 1 186 ? -1.634 -0.026 -0.246 1.00 93.00 186 LEU A N 1
ATOM 1463 C CA . LEU A 1 186 ? -2.408 -1.082 0.410 1.00 93.00 186 LEU A CA 1
ATOM 1464 C C . LEU A 1 186 ? -1.546 -1.893 1.381 1.00 93.00 186 LEU A C 1
ATOM 1466 O O . LEU A 1 186 ? -1.984 -2.142 2.508 1.00 93.00 186 LEU A O 1
ATOM 1470 N N . MET A 1 187 ? -0.312 -2.236 1.006 1.00 91.00 187 MET A N 1
ATOM 1471 C CA . MET A 1 187 ? 0.602 -2.938 1.912 1.00 91.00 187 MET A CA 1
ATOM 1472 C C . MET A 1 187 ? 0.900 -2.105 3.164 1.00 91.00 187 MET A C 1
ATOM 1474 O O . MET A 1 187 ? 0.723 -2.571 4.290 1.00 91.00 187 MET A O 1
ATOM 1478 N N . ARG A 1 188 ? 1.249 -0.825 2.991 1.00 87.31 188 ARG A N 1
ATOM 1479 C CA . ARG A 1 188 ? 1.641 0.049 4.109 1.00 87.31 188 ARG A CA 1
ATOM 1480 C C . ARG A 1 188 ? 0.497 0.420 5.048 1.00 87.31 188 ARG A C 1
ATOM 1482 O O . ARG A 1 188 ? 0.717 0.572 6.252 1.00 87.31 188 ARG A O 1
ATOM 1489 N N . TYR A 1 189 ? -0.708 0.620 4.520 1.00 85.00 189 TYR A N 1
ATOM 1490 C CA . TYR A 1 189 ? -1.783 1.278 5.272 1.00 85.00 189 TYR A CA 1
ATOM 1491 C C . TYR A 1 189 ? -3.029 0.425 5.477 1.00 85.00 189 TYR A C 1
ATOM 1493 O O . TYR A 1 189 ? -3.782 0.676 6.421 1.00 85.00 189 TYR A O 1
ATOM 1501 N N . TYR A 1 190 ? -3.220 -0.598 4.647 1.00 88.75 190 TYR A N 1
ATOM 1502 C CA . TYR A 1 190 ? -4.350 -1.519 4.726 1.00 88.75 190 TYR A CA 1
ATOM 1503 C C . TYR A 1 190 ? -3.930 -2.918 5.191 1.00 88.75 190 TYR A C 1
ATOM 1505 O O . TYR A 1 190 ? -4.795 -3.775 5.327 1.00 88.75 190 TYR A O 1
ATOM 1513 N N . ALA A 1 191 ? -2.641 -3.143 5.477 1.00 87.31 191 ALA A N 1
ATOM 1514 C CA . ALA A 1 191 ? -2.070 -4.448 5.822 1.00 87.31 191 ALA A CA 1
ATOM 1515 C C . ALA A 1 191 ? -2.417 -5.536 4.806 1.00 87.31 191 ALA A C 1
ATOM 1517 O O . ALA A 1 191 ? -2.822 -6.634 5.177 1.00 87.31 191 ALA A O 1
ATOM 1518 N N . PHE A 1 192 ? -2.321 -5.203 3.523 1.00 91.88 192 PHE A N 1
ATOM 1519 C CA . PHE A 1 192 ? -2.241 -6.223 2.487 1.00 91.88 192 PHE A CA 1
ATOM 1520 C C . PHE A 1 192 ? -0.839 -6.828 2.481 1.00 91.88 192 PHE A C 1
ATOM 1522 O O . PHE A 1 192 ? 0.152 -6.123 2.653 1.00 91.88 192 PHE A O 1
ATOM 1529 N N . SER A 1 193 ? -0.758 -8.126 2.248 1.00 91.75 193 SER A N 1
ATOM 1530 C CA . SER A 1 193 ? 0.476 -8.801 1.872 1.00 91.75 193 SER A CA 1
ATOM 1531 C C . SER A 1 193 ? 0.683 -8.734 0.357 1.00 91.75 193 SER A C 1
ATOM 1533 O O . SER A 1 193 ? -0.270 -8.616 -0.420 1.00 91.75 193 SER A O 1
ATOM 1535 N N . ALA A 1 194 ? 1.935 -8.861 -0.087 1.00 92.19 194 ALA A N 1
ATOM 1536 C CA . ALA A 1 194 ? 2.250 -8.936 -1.514 1.00 92.19 194 ALA A CA 1
ATOM 1537 C C . ALA A 1 194 ? 1.521 -10.104 -2.212 1.00 92.19 194 ALA A C 1
ATOM 1539 O O . ALA A 1 194 ? 1.057 -9.945 -3.342 1.00 92.19 194 ALA A O 1
ATOM 1540 N N . ASN A 1 195 ? 1.375 -11.237 -1.509 1.00 92.25 195 ASN A N 1
ATOM 1541 C CA . ASN A 1 195 ? 0.722 -12.453 -2.005 1.00 92.25 195 ASN A CA 1
ATOM 1542 C C . ASN A 1 195 ? -0.807 -12.335 -2.109 1.00 92.25 195 ASN A C 1
ATOM 1544 O O . ASN A 1 195 ? -1.418 -13.042 -2.903 1.00 92.25 195 ASN A O 1
ATOM 1548 N N . GLU A 1 196 ? -1.437 -11.454 -1.324 1.00 92.38 196 GLU A N 1
ATOM 1549 C CA . GLU A 1 196 ? -2.860 -11.148 -1.502 1.00 92.38 196 GLU A CA 1
ATOM 1550 C C . GLU A 1 196 ? -3.078 -10.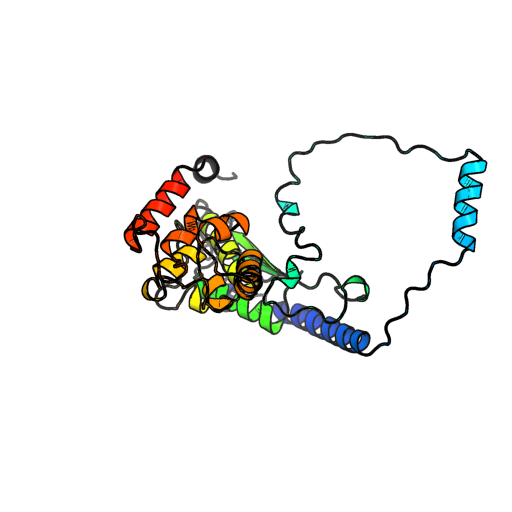385 -2.813 1.00 92.38 196 GLU A C 1
ATOM 1552 O O . GLU A 1 196 ? -4.009 -10.681 -3.559 1.00 92.38 196 GLU A O 1
ATOM 1557 N N . LEU A 1 197 ? -2.221 -9.404 -3.109 1.00 94.25 197 LEU A N 1
ATOM 1558 C CA . LEU A 1 197 ? -2.388 -8.518 -4.263 1.00 94.25 197 LEU A CA 1
ATOM 1559 C C . LEU A 1 197 ? -2.074 -9.212 -5.592 1.00 94.25 197 LEU A C 1
ATOM 1561 O O . LEU A 1 197 ? -2.813 -9.009 -6.555 1.00 94.25 197 LEU A O 1
ATOM 1565 N N . THR A 1 198 ? -1.023 -10.032 -5.615 1.00 94.25 198 THR A N 1
ATOM 1566 C CA . THR A 1 198 ? -0.536 -10.796 -6.778 1.00 94.25 198 THR A CA 1
ATOM 1567 C C . THR A 1 198 ? -0.008 -12.147 -6.306 1.00 94.25 198 THR A C 1
ATOM 1569 O O . THR A 1 198 ? 0.467 -12.254 -5.178 1.00 94.25 198 THR A O 1
ATOM 1572 N N . ASN A 1 199 ? -0.011 -13.171 -7.152 1.00 91.69 199 ASN A N 1
ATOM 1573 C CA . ASN A 1 199 ? 0.520 -14.494 -6.808 1.00 91.69 199 ASN A CA 1
ATOM 1574 C C . ASN A 1 199 ? 1.315 -15.080 -7.995 1.00 91.69 199 ASN A C 1
ATOM 1576 O O . ASN A 1 199 ? 1.349 -14.466 -9.056 1.00 91.69 199 ASN A O 1
ATOM 1580 N N . PRO A 1 200 ? 2.024 -16.213 -7.848 1.00 90.69 200 PRO A N 1
ATOM 1581 C CA . PRO A 1 200 ? 2.790 -16.784 -8.958 1.00 90.69 200 PRO A CA 1
ATOM 1582 C C . PRO A 1 200 ? 1.954 -17.145 -10.199 1.00 90.69 200 PRO A C 1
ATOM 1584 O O . PRO A 1 200 ? 2.494 -17.134 -11.301 1.00 90.69 200 PRO A O 1
ATOM 1587 N N . GLN A 1 201 ? 0.666 -17.455 -10.029 1.00 90.44 201 GLN A N 1
ATOM 1588 C CA . GLN A 1 201 ? -0.269 -17.787 -11.108 1.00 90.44 201 GLN A CA 1
ATOM 1589 C C . GLN A 1 201 ? -0.815 -16.527 -11.804 1.00 90.44 201 GLN A C 1
ATOM 1591 O O . GLN A 1 201 ? -0.964 -16.506 -13.021 1.00 90.44 201 GLN A O 1
ATOM 1596 N N . GLU A 1 202 ? -1.037 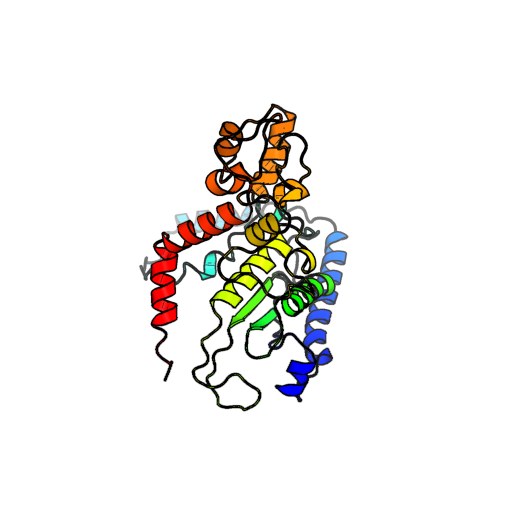-15.457 -11.043 1.00 91.38 202 GLU A N 1
ATOM 1597 C CA . GLU A 1 202 ? -1.466 -14.128 -11.484 1.00 91.38 202 GLU A CA 1
ATOM 1598 C C . GLU A 1 202 ? -0.436 -13.075 -11.025 1.00 91.38 202 GLU A C 1
ATOM 1600 O O . GLU A 1 202 ? -0.646 -12.356 -10.035 1.00 91.38 202 GLU A O 1
ATOM 1605 N N . PRO A 1 203 ? 0.730 -13.002 -11.697 1.00 93.94 203 PRO A N 1
ATOM 1606 C CA . PRO A 1 203 ? 1.872 -12.240 -11.197 1.00 93.94 203 PRO A CA 1
ATOM 1607 C C . PRO A 1 203 ? 1.823 -10.745 -11.535 1.00 93.94 203 PRO A C 1
ATOM 1609 O O . PRO A 1 203 ? 2.700 -9.996 -11.101 1.00 93.94 203 PRO A O 1
ATOM 1612 N N . TRP A 1 204 ? 0.822 -10.309 -12.300 1.00 95.00 204 TRP A N 1
ATOM 1613 C CA . TRP A 1 204 ? 0.665 -8.943 -12.799 1.00 95.00 204 TRP A CA 1
ATOM 1614 C C . TRP A 1 204 ? -0.540 -8.253 -12.159 1.00 95.00 204 TRP A C 1
ATOM 1616 O O . TRP A 1 204 ? -1.572 -8.880 -11.920 1.00 95.00 204 TRP A O 1
ATOM 1626 N N . LEU A 1 205 ? -0.423 -6.951 -11.896 1.00 95.31 205 LEU A N 1
ATOM 1627 C CA . LEU A 1 205 ? -1.545 -6.133 -11.442 1.00 95.31 205 LEU A CA 1
ATOM 1628 C C . LEU A 1 205 ? -2.482 -5.797 -12.611 1.00 95.31 205 LEU A C 1
ATOM 1630 O O . LEU A 1 205 ? -2.034 -5.517 -13.723 1.00 95.31 205 LEU A O 1
ATOM 1634 N N . ASP A 1 206 ? -3.789 -5.748 -12.340 1.00 92.31 206 ASP A N 1
ATOM 1635 C CA . ASP A 1 206 ? -4.775 -5.268 -13.315 1.00 92.31 206 ASP A CA 1
ATOM 1636 C C . ASP A 1 206 ? -4.527 -3.773 -13.608 1.00 92.31 206 ASP A C 1
ATOM 1638 O O . ASP A 1 206 ? -4.450 -2.929 -12.708 1.00 92.31 206 ASP A O 1
ATOM 1642 N N . LEU A 1 207 ? -4.362 -3.433 -14.887 1.00 90.69 207 LEU A N 1
ATOM 1643 C CA . LEU A 1 207 ? -4.092 -2.062 -15.319 1.00 90.69 207 LEU A CA 1
ATOM 1644 C C . LEU A 1 207 ? -5.367 -1.219 -15.440 1.00 90.69 207 LEU A C 1
ATOM 1646 O O . LEU A 1 207 ? -5.297 0.008 -15.326 1.00 90.69 207 LEU A O 1
ATOM 1650 N N . ASP A 1 208 ? -6.532 -1.836 -15.595 1.00 89.00 208 ASP A N 1
ATOM 1651 C CA . ASP A 1 208 ? -7.818 -1.162 -15.768 1.00 89.00 208 ASP A CA 1
ATOM 1652 C C . ASP A 1 208 ? -8.512 -0.908 -14.429 1.00 89.00 208 ASP A C 1
ATOM 1654 O O . ASP A 1 208 ? -9.105 0.154 -14.218 1.00 89.00 208 ASP A O 1
ATOM 1658 N N . VAL A 1 209 ? -8.359 -1.832 -13.481 1.00 90.75 209 VAL A N 1
ATOM 1659 C CA . VAL A 1 209 ? -9.026 -1.797 -12.174 1.00 90.75 209 VAL A CA 1
ATOM 1660 C C . VAL A 1 209 ? -8.034 -1.476 -11.056 1.00 90.75 209 VAL A C 1
ATOM 1662 O O . VAL A 1 209 ? -6.861 -1.826 -11.128 1.00 90.75 209 VAL A O 1
ATOM 1665 N N . ASP A 1 210 ? -8.468 -0.765 -10.010 1.00 92.31 210 ASP A N 1
ATOM 1666 C CA . ASP A 1 210 ? -7.593 -0.523 -8.859 1.00 92.31 210 ASP A CA 1
ATOM 1667 C C . ASP A 1 210 ? -7.262 -1.828 -8.106 1.00 92.31 210 ASP A C 1
ATOM 1669 O O . ASP A 1 210 ? -8.119 -2.708 -8.022 1.00 92.31 210 ASP A O 1
ATOM 1673 N N . PRO A 1 211 ? -6.059 -1.972 -7.513 1.00 95.81 211 PRO A N 1
ATOM 1674 C CA . PRO A 1 211 ? -5.642 -3.229 -6.887 1.00 95.81 211 PRO A CA 1
ATOM 1675 C C . PRO A 1 211 ? -6.554 -3.713 -5.753 1.00 95.81 211 PRO A C 1
ATOM 1677 O O . PRO A 1 211 ? -6.649 -4.915 -5.514 1.00 95.81 211 PRO A O 1
ATOM 1680 N N . LYS A 1 212 ? -7.237 -2.798 -5.051 1.00 96.31 212 LYS A N 1
ATOM 1681 C CA . LYS A 1 212 ? -8.127 -3.157 -3.944 1.00 96.31 212 LYS A CA 1
ATOM 1682 C C . LYS A 1 212 ? -9.438 -3.735 -4.462 1.00 96.31 212 LYS A C 1
ATOM 1684 O O . LYS A 1 212 ? -9.906 -4.744 -3.942 1.00 96.31 212 LYS A O 1
ATOM 1689 N N . LEU A 1 213 ? -10.020 -3.105 -5.479 1.00 95.69 213 LEU A N 1
ATOM 1690 C CA . LEU A 1 213 ? -11.188 -3.636 -6.162 1.00 95.69 213 LEU A CA 1
ATOM 1691 C C . LEU A 1 213 ? -10.842 -4.934 -6.893 1.00 95.69 213 LEU A C 1
ATOM 1693 O O . LEU A 1 213 ? -11.558 -5.906 -6.714 1.00 95.69 213 LEU A O 1
ATOM 1697 N N . ALA A 1 214 ? -9.723 -5.002 -7.619 1.00 95.62 214 ALA A N 1
ATOM 1698 C CA . ALA A 1 214 ? -9.275 -6.229 -8.280 1.00 95.62 214 ALA A CA 1
ATOM 1699 C C . ALA A 1 214 ? -9.162 -7.399 -7.287 1.00 95.62 214 ALA A C 1
ATOM 1701 O O . ALA A 1 214 ? -9.655 -8.491 -7.557 1.00 95.62 214 ALA A O 1
ATOM 1702 N N . TRP A 1 215 ? -8.600 -7.155 -6.099 1.00 96.19 215 TRP A N 1
ATOM 1703 C CA . TRP A 1 215 ? -8.588 -8.141 -5.020 1.00 96.19 215 TRP A CA 1
ATOM 1704 C C . TRP A 1 215 ? -9.999 -8.547 -4.575 1.00 96.19 215 TRP A C 1
ATOM 1706 O O . TRP A 1 215 ? -10.271 -9.737 -4.432 1.00 96.19 215 TRP A O 1
ATOM 1716 N N . ALA A 1 216 ? -10.900 -7.582 -4.377 1.00 96.62 216 ALA A N 1
ATOM 1717 C CA . ALA A 1 216 ? -12.266 -7.856 -3.937 1.00 96.62 216 ALA A CA 1
ATOM 1718 C C . ALA A 1 216 ? -13.059 -8.668 -4.973 1.00 96.62 216 ALA A C 1
ATOM 1720 O O . ALA A 1 216 ? -13.808 -9.562 -4.599 1.00 96.62 216 ALA A O 1
ATOM 1721 N N . LEU A 1 217 ? -12.854 -8.401 -6.265 1.00 95.00 217 LEU A N 1
ATOM 1722 C CA . LEU A 1 217 ? -13.489 -9.135 -7.360 1.00 95.00 217 LEU A CA 1
ATOM 1723 C C . LEU A 1 217 ? -13.008 -10.590 -7.434 1.00 95.00 217 LEU A C 1
ATOM 1725 O O . LEU A 1 217 ? -13.821 -11.479 -7.653 1.00 95.00 217 LEU A O 1
ATOM 1729 N N . ARG A 1 218 ? -11.710 -10.846 -7.211 1.00 93.88 218 ARG A N 1
ATOM 1730 C CA . ARG A 1 218 ? -11.172 -12.218 -7.142 1.00 93.88 218 ARG A CA 1
ATOM 1731 C C . ARG A 1 218 ? -11.662 -12.996 -5.923 1.00 93.88 218 ARG A C 1
ATOM 1733 O O . ARG A 1 218 ? -11.712 -14.215 -5.963 1.00 93.88 218 ARG A O 1
ATOM 1740 N N . ASN A 1 219 ? -11.982 -12.296 -4.838 1.00 94.81 219 ASN A N 1
ATOM 1741 C CA . ASN A 1 219 ? -12.420 -12.887 -3.575 1.00 94.81 219 ASN A CA 1
ATOM 1742 C C . ASN A 1 219 ? -13.895 -12.566 -3.316 1.00 94.81 219 ASN A C 1
ATOM 1744 O O . ASN A 1 219 ? -14.264 -12.181 -2.204 1.00 94.81 219 ASN A O 1
ATOM 1748 N N . ILE A 1 220 ? -14.725 -12.672 -4.358 1.00 94.88 220 ILE A N 1
ATOM 1749 C CA . ILE A 1 220 ? -16.131 -12.265 -4.296 1.00 94.88 220 ILE A CA 1
ATOM 1750 C C . ILE A 1 220 ? -16.909 -13.053 -3.232 1.00 94.88 220 ILE A C 1
ATOM 1752 O O . ILE A 1 220 ? -17.784 -12.494 -2.577 1.00 94.88 220 ILE A O 1
ATOM 1756 N N . ASP A 1 221 ? -16.500 -14.299 -2.982 1.00 95.25 221 ASP A N 1
ATOM 1757 C CA . ASP A 1 221 ? -17.089 -15.211 -1.995 1.00 95.25 221 ASP A CA 1
ATOM 1758 C C . ASP A 1 221 ? -16.936 -14.727 -0.544 1.00 95.25 221 ASP A C 1
ATOM 1760 O O . ASP A 1 221 ? -17.653 -15.177 0.348 1.00 95.25 221 ASP A O 1
ATOM 1764 N N . LEU A 1 222 ? -16.017 -13.789 -0.282 1.00 95.19 222 LEU A N 1
ATOM 1765 C CA . LEU A 1 222 ? -15.856 -13.164 1.036 1.00 95.19 222 LEU A CA 1
ATOM 1766 C C . LEU A 1 222 ? -16.882 -12.051 1.299 1.00 95.19 222 LEU A C 1
ATOM 1768 O O . LEU A 1 222 ? -16.874 -11.449 2.377 1.00 95.19 222 LEU A O 1
ATOM 1772 N N . PHE A 1 223 ? -17.727 -11.741 0.316 1.00 95.69 223 PHE A N 1
ATOM 1773 C CA . PHE A 1 223 ? -18.730 -10.691 0.384 1.00 95.69 223 PHE A CA 1
ATOM 1774 C C . PHE A 1 223 ? -20.149 -11.281 0.324 1.00 95.69 223 PHE A C 1
ATOM 1776 O O . PHE A 1 223 ? -20.368 -12.322 -0.290 1.00 95.69 223 PHE A O 1
ATOM 1783 N N . PRO A 1 224 ? -21.150 -10.611 0.924 1.00 95.88 224 PRO A N 1
ATOM 1784 C CA . PRO A 1 224 ? -21.077 -9.325 1.619 1.00 95.88 224 PRO A CA 1
ATOM 1785 C C . PRO A 1 224 ? -20.400 -9.414 2.993 1.00 95.88 224 PRO A C 1
ATOM 1787 O O . PRO A 1 224 ? -20.512 -10.401 3.709 1.00 95.88 224 PRO A O 1
ATOM 1790 N N . VAL A 1 225 ? -19.770 -8.319 3.406 1.00 96.50 225 VAL A N 1
ATOM 1791 C CA . VAL A 1 225 ? -19.249 -8.158 4.766 1.00 96.50 225 VAL A CA 1
ATOM 1792 C C . VAL A 1 225 ? -20.318 -7.484 5.634 1.00 96.50 225 VAL A C 1
ATOM 1794 O O . VAL A 1 225 ? -20.754 -6.373 5.322 1.00 96.50 225 VAL A O 1
ATOM 1797 N N . GLU A 1 226 ? -20.751 -8.136 6.717 1.00 96.06 226 GLU A N 1
ATOM 1798 C CA . GLU A 1 226 ? -21.691 -7.553 7.690 1.00 96.06 226 GLU A CA 1
ATOM 1799 C C . GLU A 1 226 ? -20.984 -6.528 8.581 1.00 96.06 226 GLU A C 1
ATOM 1801 O O . GLU A 1 226 ? -20.088 -6.847 9.364 1.00 96.06 226 GLU A O 1
ATOM 1806 N N . VAL A 1 227 ? -21.402 -5.269 8.471 1.00 95.69 227 VAL A N 1
ATOM 1807 C CA . VAL A 1 227 ? -20.767 -4.106 9.106 1.00 95.69 227 VAL A CA 1
ATOM 1808 C C . VAL A 1 227 ? -20.730 -4.214 10.626 1.00 95.69 227 VAL A C 1
ATOM 1810 O O . VAL A 1 227 ? -19.761 -3.765 11.251 1.00 95.69 227 VAL A O 1
ATOM 1813 N N . MET A 1 228 ? -21.770 -4.790 11.230 1.00 95.12 228 MET A N 1
ATOM 1814 C CA . MET A 1 228 ? -21.861 -4.914 12.682 1.00 95.12 228 MET A CA 1
ATOM 1815 C C . MET A 1 228 ? -20.822 -5.891 13.245 1.00 95.12 228 MET A C 1
ATOM 1817 O O . MET A 1 228 ? -20.234 -5.613 14.293 1.00 95.12 228 MET A O 1
ATOM 1821 N N . GLU A 1 229 ? -20.507 -6.959 12.516 1.00 94.12 229 GLU A N 1
ATOM 1822 C CA . GLU A 1 229 ? -19.689 -8.082 12.995 1.00 94.12 229 GLU A CA 1
ATOM 1823 C C . GLU A 1 229 ? -18.257 -8.064 12.449 1.00 94.12 229 GLU A C 1
ATOM 1825 O O . GLU A 1 229 ? -17.326 -8.512 13.115 1.00 94.12 229 GLU A O 1
ATOM 1830 N N . ALA A 1 230 ? -18.048 -7.468 11.275 1.00 94.38 230 ALA A N 1
ATOM 1831 C CA . ALA A 1 230 ? -16.784 -7.512 10.552 1.00 94.38 230 ALA A CA 1
ATOM 1832 C C . ALA A 1 230 ? -15.580 -7.065 11.385 1.00 94.38 230 ALA A C 1
ATOM 1834 O O . ALA A 1 230 ? -15.576 -6.001 12.004 1.00 94.38 230 ALA A O 1
ATOM 1835 N N . THR A 1 231 ? -14.486 -7.803 11.332 1.00 92.12 231 THR A N 1
ATOM 1836 C CA . THR A 1 231 ? -13.219 -7.371 11.927 1.00 92.12 231 THR A CA 1
ATOM 1837 C C . THR A 1 231 ? -12.666 -6.116 11.235 1.00 92.12 231 THR A C 1
ATOM 1839 O O . THR A 1 231 ? -13.070 -5.743 10.129 1.00 92.12 231 THR A O 1
ATOM 1842 N N . LEU A 1 232 ? -11.688 -5.453 11.868 1.00 90.06 232 LEU A N 1
ATOM 1843 C CA . LEU A 1 232 ? -10.972 -4.335 11.238 1.00 90.06 232 LEU A CA 1
ATOM 1844 C C . LEU A 1 232 ? -10.378 -4.744 9.882 1.00 90.06 232 LEU A C 1
ATOM 1846 O O . LEU A 1 232 ? -10.458 -3.977 8.926 1.00 90.06 232 LEU A O 1
ATOM 1850 N N . GLN A 1 233 ? -9.790 -5.940 9.803 1.00 88.88 233 GLN A N 1
ATOM 1851 C CA . GLN A 1 233 ? -9.164 -6.444 8.584 1.00 88.88 233 GLN A CA 1
ATOM 1852 C C . GLN A 1 233 ? -10.198 -6.644 7.475 1.00 88.88 233 GLN A C 1
ATOM 1854 O O . GLN A 1 233 ? -10.000 -6.109 6.388 1.00 88.88 233 GLN A O 1
ATOM 1859 N N . GLN A 1 234 ? -11.332 -7.294 7.759 1.00 92.81 234 GLN A N 1
ATOM 1860 C CA . GLN A 1 234 ? -12.415 -7.475 6.782 1.00 92.81 234 GLN A CA 1
ATOM 1861 C C . GLN A 1 234 ? -12.937 -6.134 6.247 1.00 92.81 234 GLN A C 1
ATOM 1863 O O . GLN A 1 234 ? -13.035 -5.946 5.037 1.00 92.81 234 GLN A O 1
ATOM 1868 N N . LEU A 1 235 ? -13.161 -5.141 7.115 1.00 93.94 235 LEU A N 1
ATOM 1869 C CA . LEU A 1 235 ? -13.562 -3.801 6.665 1.00 93.94 235 LEU A CA 1
ATOM 1870 C C . LEU A 1 235 ? -12.504 -3.118 5.790 1.00 93.94 235 LEU A C 1
ATOM 1872 O O . LEU A 1 235 ? -12.845 -2.400 4.853 1.00 93.94 235 LEU A O 1
ATOM 1876 N N . LEU A 1 236 ? -11.216 -3.330 6.070 1.00 93.62 236 LEU A N 1
ATOM 1877 C CA . LEU A 1 236 ? -10.131 -2.788 5.251 1.00 93.62 236 LEU A CA 1
ATOM 1878 C C . LEU A 1 236 ? -10.070 -3.413 3.857 1.00 93.62 236 LEU A C 1
ATOM 1880 O O . LEU A 1 236 ? -9.439 -2.812 2.992 1.00 93.62 236 LEU A O 1
ATOM 1884 N N . ARG A 1 237 ? -10.704 -4.564 3.619 1.00 94.62 237 ARG A N 1
ATOM 1885 C CA . ARG A 1 237 ? -10.751 -5.231 2.309 1.00 94.62 237 ARG A CA 1
ATOM 1886 C C . ARG A 1 237 ? -11.862 -4.688 1.413 1.00 94.62 237 ARG A C 1
ATOM 1888 O O . ARG A 1 237 ? -11.695 -4.645 0.201 1.00 94.62 237 ARG A O 1
ATOM 1895 N N . VAL A 1 238 ? -12.929 -4.156 2.004 1.00 96.44 238 VAL A N 1
ATOM 1896 C CA . VAL A 1 238 ? -14.068 -3.578 1.278 1.00 96.44 238 VAL A CA 1
ATOM 1897 C C . VAL A 1 238 ? -13.637 -2.343 0.458 1.00 96.44 238 VAL A C 1
ATOM 1899 O O . VAL A 1 238 ? -13.111 -1.370 1.028 1.00 96.44 238 VAL A O 1
ATOM 1902 N N . PRO A 1 239 ? -13.844 -2.328 -0.873 1.00 95.62 239 PRO A N 1
ATOM 1903 C CA . PRO A 1 239 ? -13.622 -1.145 -1.704 1.00 95.62 239 PRO A CA 1
ATOM 1904 C C . PRO A 1 239 ? -14.404 0.073 -1.190 1.00 95.62 239 PRO A C 1
ATOM 1906 O O . PRO A 1 239 ? -15.533 -0.039 -0.739 1.00 95.62 239 PRO A O 1
ATOM 1909 N N . GLY A 1 240 ? -13.798 1.265 -1.203 1.00 92.44 240 GLY A N 1
ATOM 1910 C CA . GLY A 1 240 ? -14.437 2.487 -0.679 1.00 92.44 240 GLY A CA 1
ATOM 1911 C C . GLY A 1 240 ? -14.384 2.678 0.847 1.00 92.44 240 GLY A C 1
ATOM 1912 O O . GLY A 1 240 ? -14.686 3.776 1.319 1.00 92.44 240 GLY A O 1
ATOM 1913 N N . ILE A 1 241 ? -13.936 1.679 1.621 1.00 94.56 241 ILE A N 1
ATOM 1914 C CA . ILE A 1 241 ? -13.624 1.836 3.053 1.00 94.56 241 ILE A CA 1
ATOM 1915 C C . ILE A 1 241 ? -12.121 2.052 3.247 1.00 94.56 241 ILE A C 1
ATOM 1917 O O . ILE A 1 241 ? -11.313 1.186 2.924 1.00 94.56 241 ILE A O 1
ATOM 1921 N N . GLY A 1 242 ? -11.735 3.199 3.812 1.00 91.62 242 GLY A N 1
ATOM 1922 C CA . GLY A 1 242 ? -10.357 3.492 4.229 1.00 91.62 242 GLY A CA 1
ATOM 1923 C C . GLY A 1 242 ? -10.064 3.121 5.693 1.00 91.62 242 GLY A C 1
ATOM 1924 O O . GLY A 1 242 ? -10.993 2.818 6.442 1.00 91.62 242 GLY A O 1
ATOM 1925 N N . PRO A 1 243 ? -8.810 3.229 6.175 1.00 88.38 243 PRO A N 1
ATOM 1926 C CA . PRO A 1 243 ? -8.459 2.879 7.553 1.00 88.38 243 PRO A CA 1
ATOM 1927 C C . PRO A 1 243 ? -9.121 3.763 8.611 1.00 88.38 243 PRO A C 1
ATOM 1929 O O . PRO A 1 243 ? -9.453 3.295 9.704 1.00 88.38 243 PRO A O 1
ATOM 1932 N N . VAL A 1 244 ? -9.342 5.037 8.285 1.00 87.81 244 VAL A N 1
ATOM 1933 C CA . VAL A 1 244 ? -10.118 5.959 9.124 1.00 87.81 244 VAL A CA 1
ATOM 1934 C C . VAL A 1 244 ? -11.584 5.528 9.154 1.00 87.81 244 VAL A C 1
ATOM 1936 O O . VAL A 1 244 ? -12.156 5.383 10.232 1.00 87.81 244 VAL A O 1
ATOM 1939 N N . GLY A 1 245 ? -12.169 5.251 7.985 1.00 90.75 245 GLY A N 1
ATOM 1940 C CA . GLY A 1 245 ? -13.549 4.782 7.850 1.00 90.75 245 GLY A CA 1
ATOM 1941 C C . GLY A 1 245 ? -13.810 3.480 8.611 1.00 90.75 245 GLY A C 1
ATOM 1942 O O . GLY A 1 245 ? -14.731 3.417 9.418 1.00 90.75 245 GLY A O 1
ATOM 1943 N N . ALA A 1 246 ? -12.944 2.477 8.455 1.00 91.25 246 ALA A N 1
ATOM 1944 C CA . ALA A 1 246 ? -13.061 1.193 9.145 1.00 91.25 246 ALA A CA 1
ATOM 1945 C C . ALA A 1 246 ? -13.056 1.342 10.679 1.00 91.25 246 ALA A C 1
ATOM 1947 O O . ALA A 1 246 ? -13.822 0.683 11.384 1.00 91.25 246 ALA A O 1
ATOM 1948 N N . ARG A 1 247 ? -12.234 2.253 11.216 1.00 89.69 247 ARG A N 1
ATOM 1949 C CA . ARG A 1 247 ? -12.207 2.548 12.658 1.00 89.69 247 ARG A CA 1
ATOM 1950 C C . ARG A 1 247 ? -13.405 3.354 13.131 1.00 89.69 247 ARG A C 1
ATOM 1952 O O . ARG A 1 247 ? -13.892 3.101 14.227 1.00 89.69 247 ARG A O 1
ATOM 1959 N N . ARG A 1 248 ? -13.891 4.297 12.321 1.00 92.25 248 ARG A N 1
ATOM 1960 C CA . ARG A 1 248 ? -15.139 5.019 12.603 1.00 92.25 248 ARG A CA 1
ATOM 1961 C C . ARG A 1 248 ? -16.314 4.057 12.703 1.00 92.25 248 ARG A C 1
ATOM 1963 O O . ARG A 1 248 ? -17.078 4.160 13.654 1.00 92.25 248 ARG A O 1
ATOM 1970 N N . ILE A 1 249 ? -16.389 3.087 11.792 1.00 92.00 249 ILE A N 1
ATOM 1971 C CA . ILE A 1 249 ? -17.366 1.999 11.859 1.00 92.00 249 ILE A CA 1
ATOM 1972 C C . ILE A 1 249 ? -17.209 1.266 13.194 1.00 92.00 249 ILE A C 1
ATOM 1974 O O . ILE A 1 249 ? -18.135 1.291 13.990 1.00 92.00 249 ILE A O 1
ATOM 1978 N N . LEU A 1 250 ? -16.029 0.705 13.501 1.00 92.00 250 LEU A N 1
ATOM 1979 C CA . LEU A 1 250 ? -15.748 0.028 14.785 1.00 92.00 250 LEU A CA 1
ATOM 1980 C C . LEU A 1 250 ? -16.151 0.824 16.027 1.00 92.00 250 LEU A C 1
ATOM 1982 O O . LEU A 1 250 ? -16.669 0.242 16.974 1.00 92.00 250 LEU A O 1
ATOM 1986 N N . ALA A 1 251 ? -15.900 2.130 16.042 1.00 92.38 251 ALA A N 1
ATOM 1987 C CA . ALA A 1 251 ? -16.290 2.983 17.153 1.00 92.38 251 ALA A CA 1
ATOM 1988 C C . ALA A 1 251 ? -17.815 3.142 17.236 1.00 92.38 251 ALA A C 1
ATOM 1990 O O . ALA A 1 251 ? -18.382 3.011 18.317 1.00 9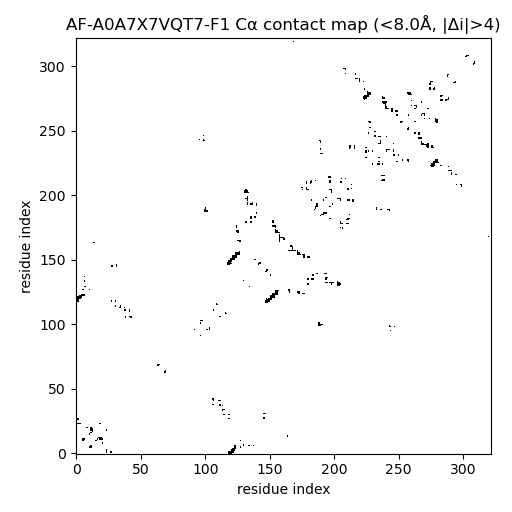2.38 251 ALA A O 1
ATOM 1991 N N . ALA A 1 252 ? -18.480 3.379 16.104 1.00 92.75 252 ALA A N 1
ATOM 1992 C CA . ALA A 1 252 ? -19.909 3.660 16.055 1.00 92.75 252 ALA A CA 1
ATOM 1993 C C . ALA A 1 252 ? -20.779 2.435 16.391 1.00 92.75 252 ALA A C 1
ATOM 1995 O O . ALA A 1 252 ? -21.763 2.571 17.113 1.00 92.75 252 ALA A O 1
ATOM 1996 N N . ARG A 1 253 ? -20.395 1.221 15.968 1.00 92.69 253 ARG A N 1
ATOM 1997 C CA . ARG A 1 253 ? -21.163 -0.004 16.300 1.00 92.69 253 ARG A CA 1
ATOM 1998 C C . ARG A 1 253 ? -21.174 -0.375 17.784 1.00 92.69 253 ARG A C 1
ATOM 2000 O O . ARG A 1 253 ? -21.991 -1.196 18.190 1.00 92.69 253 ARG A O 1
ATOM 2007 N N . LYS A 1 254 ? -20.303 0.230 18.601 1.00 90.56 254 LYS A N 1
ATOM 2008 C CA . LYS A 1 254 ? -20.335 0.056 20.063 1.00 90.56 254 LYS A CA 1
ATOM 2009 C C . LYS A 1 254 ? -21.529 0.750 20.708 1.00 90.56 254 LYS A C 1
ATOM 2011 O O . LYS A 1 254 ? -21.970 0.315 21.762 1.00 90.56 254 LYS A O 1
ATOM 2016 N N . THR A 1 255 ? -22.011 1.839 20.112 1.00 91.88 255 THR A N 1
ATOM 2017 C CA . THR A 1 255 ? -23.062 2.674 20.705 1.00 91.88 255 THR A CA 1
ATOM 2018 C C . THR A 1 255 ? -24.409 2.497 20.025 1.00 91.88 255 THR A C 1
ATOM 2020 O O . THR A 1 255 ? -25.437 2.722 20.654 1.00 91.88 255 THR A O 1
ATOM 2023 N N . ARG A 1 256 ? -24.431 2.095 18.751 1.00 91.00 256 ARG A N 1
ATOM 2024 C CA . ARG A 1 256 ? -25.665 1.977 17.969 1.00 91.00 256 ARG A CA 1
ATOM 2025 C C . ARG A 1 256 ? -25.541 0.949 16.853 1.00 91.00 256 ARG A C 1
ATOM 2027 O O . ARG A 1 256 ? -24.441 0.637 16.405 1.00 91.00 256 ARG A O 1
ATOM 2034 N N . ARG A 1 257 ? -26.680 0.457 16.366 1.00 93.81 257 ARG A N 1
ATOM 2035 C CA . ARG A 1 257 ? -26.738 -0.272 15.092 1.00 93.81 257 ARG A CA 1
ATOM 2036 C C . ARG A 1 257 ? -26.488 0.703 13.940 1.00 93.81 257 ARG A C 1
ATOM 2038 O O . ARG A 1 257 ? -26.833 1.880 14.048 1.00 93.81 257 ARG A O 1
ATOM 2045 N N . LEU A 1 258 ? -25.826 0.218 12.893 1.00 93.94 258 LEU A N 1
ATOM 2046 C CA . LEU A 1 258 ? -25.449 1.013 11.726 1.00 93.94 258 LEU A CA 1
ATOM 2047 C C . LEU A 1 258 ? -26.287 0.587 10.525 1.00 93.94 258 LEU A C 1
ATOM 2049 O O . LEU A 1 258 ? -26.438 -0.607 10.269 1.00 93.94 258 LEU A O 1
ATOM 2053 N N . ASP A 1 259 ? -26.810 1.559 9.792 1.00 93.81 259 ASP A N 1
ATOM 2054 C CA . ASP A 1 259 ? -27.429 1.376 8.483 1.00 93.81 259 ASP A CA 1
ATOM 2055 C C . ASP A 1 259 ? -26.563 1.980 7.357 1.00 93.81 259 ASP A C 1
ATOM 2057 O O . ASP A 1 259 ? -25.434 2.428 7.572 1.00 93.81 259 ASP A O 1
ATOM 2061 N N . PHE A 1 260 ? -27.050 1.959 6.115 1.00 93.44 260 PHE A N 1
ATOM 2062 C CA . PHE A 1 260 ? -26.311 2.545 4.992 1.00 93.44 260 PHE A CA 1
ATOM 2063 C C . PHE A 1 260 ? -26.210 4.077 5.077 1.00 93.44 260 PHE A C 1
ATOM 2065 O O . PHE A 1 260 ? -25.183 4.638 4.694 1.00 93.44 260 PHE A O 1
ATOM 2072 N N . ASP A 1 261 ? -27.218 4.772 5.599 1.00 92.88 261 ASP A N 1
ATOM 2073 C CA . ASP A 1 261 ? -27.181 6.232 5.727 1.00 92.88 261 ASP A CA 1
ATOM 2074 C C . ASP A 1 261 ? -26.159 6.676 6.776 1.00 92.88 261 ASP A C 1
ATOM 2076 O O . ASP A 1 261 ? -25.470 7.686 6.615 1.00 92.88 261 ASP A O 1
ATOM 2080 N N . ASP A 1 262 ? -25.983 5.877 7.816 1.00 93.31 262 ASP A N 1
ATOM 2081 C CA . ASP A 1 262 ? -24.952 6.036 8.823 1.00 93.31 262 ASP A CA 1
ATOM 2082 C C . ASP A 1 262 ? -23.553 5.904 8.247 1.00 93.31 262 ASP A C 1
ATOM 2084 O O . ASP A 1 262 ? -22.690 6.741 8.515 1.00 93.31 262 ASP A O 1
ATOM 2088 N N . LEU A 1 263 ? -23.323 4.892 7.409 1.00 93.56 263 LEU A N 1
ATOM 2089 C CA . LEU A 1 263 ? -22.048 4.734 6.714 1.00 93.56 263 LEU A CA 1
ATOM 2090 C C . LEU A 1 263 ? -21.728 5.956 5.847 1.00 93.56 263 LEU A C 1
ATOM 2092 O O . LEU A 1 263 ? -20.577 6.404 5.824 1.00 93.56 263 LEU A O 1
ATOM 2096 N N . ARG A 1 264 ? -22.736 6.551 5.195 1.00 93.62 264 ARG A N 1
ATOM 2097 C CA . ARG A 1 264 ? -22.569 7.812 4.457 1.00 93.62 264 ARG A CA 1
ATOM 2098 C C . ARG A 1 264 ? -22.114 8.940 5.385 1.00 93.62 264 ARG A C 1
ATOM 2100 O O . ARG A 1 264 ? -21.146 9.628 5.064 1.00 93.62 264 ARG A O 1
ATOM 2107 N N . ARG A 1 265 ? -22.746 9.092 6.557 1.00 92.44 265 ARG A N 1
ATOM 2108 C CA . ARG A 1 265 ? -22.368 10.097 7.577 1.00 92.44 265 ARG A CA 1
ATOM 2109 C C . ARG A 1 265 ? -20.974 9.860 8.161 1.00 92.44 265 ARG A C 1
ATOM 2111 O O . ARG A 1 265 ? -20.302 10.809 8.548 1.00 92.44 265 ARG A O 1
ATOM 2118 N N . LEU A 1 266 ? -20.498 8.615 8.185 1.00 89.88 266 LEU A N 1
ATOM 2119 C CA . LEU A 1 266 ? -19.124 8.276 8.577 1.00 89.88 266 LEU A CA 1
ATOM 2120 C C . LEU A 1 266 ? -18.080 8.565 7.478 1.00 89.88 266 LEU A C 1
ATOM 2122 O O . LEU A 1 266 ? -16.883 8.337 7.700 1.00 89.88 266 LEU A O 1
ATOM 2126 N N . HIS A 1 267 ? -18.512 9.124 6.342 1.00 90.25 267 HIS A N 1
ATOM 2127 C CA . HIS A 1 267 ? -17.724 9.404 5.140 1.00 90.25 267 HIS A CA 1
ATOM 2128 C C . HIS A 1 267 ? -17.204 8.144 4.433 1.00 90.25 267 HIS A C 1
ATOM 2130 O O . HIS A 1 267 ? -16.085 8.125 3.918 1.00 90.25 267 HIS A O 1
ATOM 2136 N N . ILE A 1 268 ? -18.004 7.077 4.408 1.00 93.50 268 ILE A N 1
ATOM 2137 C CA . ILE A 1 268 ? -17.727 5.903 3.575 1.00 93.50 268 ILE A CA 1
ATOM 2138 C C . ILE A 1 268 ? -18.225 6.155 2.151 1.00 93.50 268 ILE A C 1
ATOM 2140 O O . ILE A 1 268 ? -19.338 6.638 1.940 1.00 93.50 268 ILE A O 1
ATOM 2144 N N . VAL A 1 269 ? -17.410 5.796 1.154 1.00 93.44 269 VAL A N 1
ATOM 2145 C CA . VAL A 1 269 ? -17.760 5.957 -0.264 1.00 93.44 269 VAL A CA 1
ATOM 2146 C C . VAL A 1 269 ? -18.715 4.841 -0.685 1.00 93.44 269 VAL A C 1
ATOM 2148 O O . VAL A 1 269 ? -18.304 3.821 -1.238 1.00 93.44 269 VAL A O 1
ATOM 2151 N N . LEU A 1 270 ? -20.008 5.035 -0.421 1.00 92.25 270 LEU A N 1
ATOM 2152 C CA . LEU A 1 270 ? -21.037 4.018 -0.661 1.00 92.25 270 LEU A CA 1
ATOM 2153 C C . LEU A 1 270 ? -21.152 3.581 -2.118 1.00 92.25 270 LEU A C 1
ATOM 2155 O O . LEU A 1 270 ? -21.389 2.404 -2.345 1.00 92.25 270 LEU A O 1
ATOM 2159 N N . LYS A 1 271 ? -20.902 4.470 -3.092 1.00 90.75 271 LYS A N 1
ATOM 2160 C CA . LYS A 1 271 ? -20.903 4.092 -4.518 1.00 90.75 271 LYS A CA 1
ATOM 2161 C C . LYS A 1 271 ? -20.006 2.874 -4.789 1.00 90.75 271 LYS A C 1
ATOM 2163 O O . LYS A 1 271 ? -20.339 2.046 -5.619 1.00 90.75 271 LYS A O 1
ATOM 2168 N N . ARG A 1 272 ? -18.881 2.767 -4.072 1.00 91.75 272 ARG A N 1
ATOM 2169 C CA . ARG A 1 272 ? -17.935 1.647 -4.192 1.00 91.75 272 ARG A CA 1
ATOM 2170 C C . ARG A 1 272 ? -18.157 0.561 -3.144 1.00 91.75 272 ARG A C 1
ATOM 2172 O O . ARG A 1 272 ? -17.916 -0.597 -3.438 1.00 91.75 272 ARG A O 1
ATOM 2179 N N . ALA A 1 273 ? -18.565 0.933 -1.931 1.00 94.94 273 ALA A N 1
ATOM 2180 C CA . ALA A 1 273 ? -18.640 0.009 -0.801 1.00 94.94 273 ALA A CA 1
ATOM 2181 C C . ALA A 1 273 ? -19.960 -0.767 -0.721 1.00 94.94 273 ALA A C 1
ATOM 2183 O O . ALA A 1 273 ? -19.964 -1.906 -0.268 1.00 94.94 273 ALA A O 1
ATOM 2184 N N . ALA A 1 274 ? -21.075 -0.168 -1.142 1.00 93.25 274 ALA A N 1
ATOM 2185 C CA . ALA A 1 274 ? -22.409 -0.723 -0.934 1.00 93.25 274 ALA A CA 1
ATOM 2186 C C . ALA A 1 274 ? -22.629 -2.127 -1.535 1.00 93.25 274 ALA A C 1
ATOM 2188 O O . ALA A 1 274 ? -23.245 -2.935 -0.840 1.00 93.25 274 ALA A O 1
ATOM 2189 N N . PRO A 1 275 ? -22.097 -2.480 -2.728 1.00 94.31 275 PRO A N 1
ATOM 2190 C CA . PRO A 1 275 ? -22.244 -3.840 -3.259 1.00 94.31 275 PRO A CA 1
ATOM 2191 C C . PRO A 1 275 ? -21.652 -4.916 -2.338 1.00 94.31 275 PRO A C 1
ATOM 2193 O O . PRO A 1 275 ? -22.194 -6.012 -2.226 1.00 94.31 275 PRO A O 1
ATOM 2196 N N . PHE A 1 276 ? -20.570 -4.575 -1.636 1.00 96.12 276 PHE A N 1
ATOM 2197 C CA . PHE A 1 276 ? -19.757 -5.475 -0.819 1.00 96.12 276 PHE A CA 1
ATOM 2198 C C . PHE A 1 276 ? -20.186 -5.532 0.656 1.00 96.12 276 PHE A C 1
ATOM 2200 O O . PHE A 1 276 ? -19.551 -6.225 1.450 1.00 96.12 276 PHE A O 1
ATOM 2207 N N . LEU A 1 277 ? -21.219 -4.788 1.058 1.00 95.81 277 LEU A N 1
ATOM 2208 C CA . LEU A 1 277 ? -21.622 -4.651 2.457 1.00 95.81 277 LEU A CA 1
ATOM 2209 C C . LEU A 1 277 ? -23.041 -5.147 2.708 1.00 95.81 277 LEU A C 1
ATOM 2211 O O . LEU A 1 277 ? -23.928 -5.050 1.860 1.00 95.81 277 LEU A O 1
ATOM 2215 N N . SER A 1 278 ? -23.257 -5.600 3.936 1.00 95.69 278 SER A N 1
ATOM 2216 C CA . SER A 1 278 ? -24.582 -5.746 4.532 1.00 95.69 278 SER A CA 1
ATOM 2217 C C . SER A 1 278 ? -24.643 -4.972 5.846 1.00 95.69 278 SER A C 1
ATOM 2219 O O . SER A 1 278 ? -23.633 -4.827 6.540 1.00 95.69 278 SER A O 1
ATOM 2221 N N . CYS A 1 279 ? -25.820 -4.422 6.138 1.00 94.19 279 CYS A N 1
ATOM 2222 C CA . CYS A 1 279 ? -26.106 -3.748 7.396 1.00 94.19 279 CYS A CA 1
ATOM 2223 C C . CYS A 1 279 ? -27.316 -4.424 8.038 1.00 94.19 279 CYS A C 1
ATOM 2225 O O . CYS A 1 279 ? -28.416 -4.381 7.480 1.00 94.19 279 CYS A O 1
ATOM 2227 N N . ASN A 1 280 ? -27.127 -5.010 9.220 1.00 88.94 280 ASN A N 1
ATOM 2228 C CA . ASN A 1 280 ? -28.177 -5.729 9.951 1.00 88.94 280 ASN A CA 1
ATOM 2229 C C . ASN A 1 280 ? -28.795 -6.873 9.119 1.00 88.94 280 ASN A C 1
ATOM 2231 O O . ASN A 1 280 ? -30.017 -7.014 9.047 1.00 88.94 280 ASN A O 1
ATOM 2235 N N . GLY A 1 281 ? -27.953 -7.646 8.429 1.00 87.25 281 GLY A N 1
ATOM 2236 C CA . GLY A 1 281 ? -28.344 -8.787 7.599 1.00 87.25 281 GLY A CA 1
ATOM 2237 C C . GLY A 1 281 ? -28.980 -8.411 6.260 1.00 87.25 281 GLY A C 1
ATOM 2238 O O . GLY A 1 281 ? -29.379 -9.292 5.501 1.00 87.25 281 GLY A O 1
ATOM 2239 N N . LYS A 1 282 ? -29.087 -7.114 5.940 1.00 89.38 282 LYS A N 1
ATOM 2240 C CA . LYS A 1 282 ? -29.716 -6.633 4.705 1.00 89.38 282 LYS A CA 1
ATOM 2241 C C . LYS A 1 282 ? -28.686 -6.016 3.770 1.00 89.38 282 LYS A C 1
ATOM 2243 O O . LYS A 1 282 ? -27.952 -5.097 4.137 1.00 89.38 282 LYS A O 1
ATOM 2248 N N . ARG A 1 283 ? -28.670 -6.502 2.529 1.00 92.25 283 ARG A N 1
ATOM 2249 C CA . ARG A 1 283 ? -27.986 -5.858 1.403 1.00 92.25 283 ARG A CA 1
ATOM 2250 C C . ARG A 1 283 ? -28.925 -4.889 0.692 1.00 92.25 283 ARG A C 1
ATOM 2252 O O . ARG A 1 283 ? -30.144 -5.040 0.752 1.00 92.25 283 ARG A O 1
ATOM 2259 N N . GLN A 1 284 ? -28.355 -3.932 -0.036 1.00 84.81 284 GLN A N 1
ATOM 2260 C CA . GLN A 1 284 ? -29.118 -3.177 -1.027 1.00 84.81 284 GLN A CA 1
ATOM 2261 C C . GLN A 1 284 ? -29.435 -4.103 -2.206 1.00 84.81 284 GLN A C 1
ATOM 2263 O O . GLN A 1 284 ? -28.548 -4.446 -2.982 1.00 84.81 284 GLN A O 1
ATOM 2268 N N . SER A 1 285 ? -30.693 -4.535 -2.307 1.00 68.75 285 SER A N 1
ATOM 2269 C CA . SER A 1 285 ? -31.167 -5.503 -3.308 1.00 68.75 285 SER A CA 1
ATOM 2270 C C . SER A 1 285 ? -30.972 -5.043 -4.754 1.00 68.75 285 SER A C 1
ATOM 2272 O O . SER A 1 285 ? -30.883 -5.872 -5.650 1.00 68.75 285 SER A O 1
ATOM 2274 N N . SER A 1 286 ? -30.878 -3.733 -4.981 1.00 80.94 286 SER A N 1
ATOM 2275 C CA . SER A 1 286 ? -30.649 -3.135 -6.297 1.00 80.94 286 SER A CA 1
ATOM 2276 C C . SER A 1 286 ? -29.213 -3.267 -6.809 1.00 80.94 286 SER A C 1
ATOM 2278 O O . SER A 1 286 ? -28.976 -2.979 -7.979 1.00 80.94 286 SER A O 1
ATOM 2280 N N . LEU A 1 287 ? -28.251 -3.661 -5.964 1.00 82.12 287 LEU A N 1
ATOM 2281 C CA . LEU A 1 287 ? -26.840 -3.729 -6.338 1.00 82.12 287 LEU A CA 1
ATOM 2282 C C . LEU A 1 287 ? -26.394 -5.184 -6.542 1.00 82.12 287 LEU A C 1
ATOM 2284 O O . LEU A 1 287 ? -26.377 -5.953 -5.572 1.00 82.12 287 LEU A O 1
ATOM 2288 N N . PRO A 1 288 ? -25.988 -5.572 -7.766 1.00 83.94 288 PRO A N 1
ATOM 2289 C CA . PRO A 1 288 ? -25.473 -6.908 -8.017 1.00 83.94 288 PRO A CA 1
ATOM 2290 C C . PRO A 1 288 ? -24.139 -7.111 -7.286 1.00 83.94 288 PRO A C 1
ATOM 2292 O O . PRO A 1 288 ? -23.297 -6.217 -7.230 1.00 83.94 288 PRO A O 1
ATOM 2295 N N . LEU A 1 289 ? -23.947 -8.305 -6.720 1.00 86.81 289 LEU A N 1
ATOM 2296 C CA . LEU A 1 289 ? -22.635 -8.769 -6.252 1.00 86.81 289 LEU A CA 1
ATOM 2297 C C . LEU A 1 289 ? -22.140 -9.809 -7.246 1.00 86.81 289 LEU A C 1
ATOM 2299 O O . LEU A 1 289 ? -22.135 -11.001 -6.967 1.00 86.81 289 LEU A O 1
ATOM 2303 N N . ASP A 1 290 ? -21.813 -9.324 -8.434 1.00 91.12 290 ASP A N 1
ATOM 2304 C CA . ASP A 1 290 ? -21.218 -10.116 -9.497 1.00 91.12 290 ASP A CA 1
ATOM 2305 C C . ASP A 1 290 ? -19.902 -9.461 -9.912 1.00 91.12 290 ASP A C 1
ATOM 2307 O O . ASP A 1 290 ? -19.841 -8.248 -10.144 1.00 91.12 290 ASP A O 1
ATOM 2311 N N . ALA A 1 291 ? -18.838 -10.257 -9.986 1.00 91.69 291 ALA A N 1
ATOM 2312 C CA . ALA A 1 291 ? -17.508 -9.739 -10.269 1.00 91.69 291 ALA A CA 1
ATOM 2313 C C . ALA A 1 291 ? -17.413 -9.121 -11.677 1.00 91.69 291 ALA A C 1
ATOM 2315 O O . ALA A 1 291 ? -16.736 -8.107 -11.862 1.00 91.69 291 ALA A O 1
ATOM 2316 N N . GLY A 1 292 ? -18.116 -9.689 -12.663 1.00 91.62 292 GLY A N 1
ATOM 2317 C CA . GLY A 1 292 ? -18.134 -9.197 -14.038 1.00 91.62 292 GLY A CA 1
ATOM 2318 C C . GLY A 1 292 ? -18.830 -7.843 -14.153 1.00 91.62 292 GLY A C 1
ATOM 2319 O O . GLY A 1 292 ? -18.253 -6.900 -14.702 1.00 91.62 292 GLY A O 1
ATOM 2320 N N . VAL A 1 293 ? -20.029 -7.720 -13.578 1.00 91.38 293 VAL A N 1
ATOM 2321 C CA . VAL A 1 293 ? -20.803 -6.467 -13.585 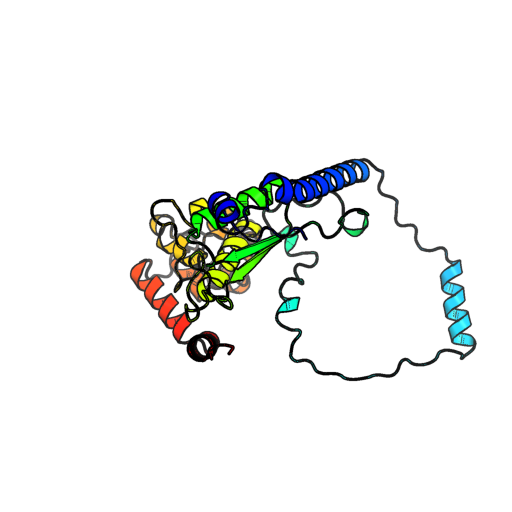1.00 91.38 293 VAL A CA 1
ATOM 2322 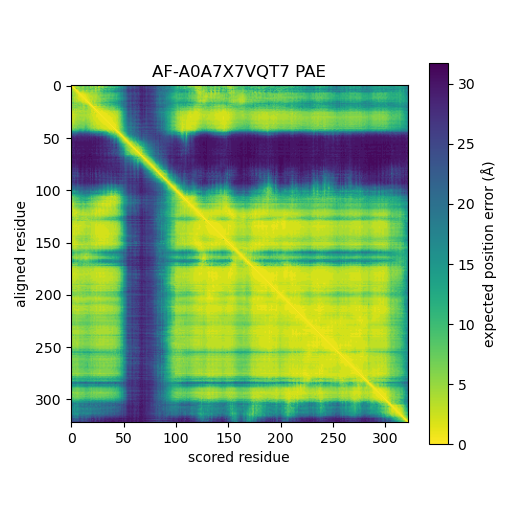C C . VAL A 1 293 ? -20.043 -5.354 -12.864 1.00 91.38 293 VAL A C 1
ATOM 2324 O O . VAL A 1 293 ? -19.843 -4.276 -13.426 1.00 91.38 293 VAL A O 1
ATOM 2327 N N . LEU A 1 294 ? -19.528 -5.626 -11.662 1.00 92.31 294 LEU A N 1
ATOM 2328 C CA . LEU A 1 294 ? -18.784 -4.638 -10.875 1.00 92.31 294 LEU A CA 1
ATOM 2329 C C . LEU A 1 294 ? -17.488 -4.195 -11.574 1.00 92.31 294 LEU A C 1
ATOM 2331 O O . LEU A 1 294 ? -17.116 -3.020 -11.506 1.00 92.31 294 LEU A O 1
ATOM 2335 N N . ARG A 1 295 ? -16.812 -5.104 -12.292 1.00 93.19 295 ARG A N 1
ATOM 2336 C CA . ARG A 1 295 ? -15.643 -4.762 -13.116 1.00 93.19 295 ARG A CA 1
ATOM 2337 C C . ARG A 1 295 ? -16.019 -3.805 -14.244 1.00 93.19 295 ARG A C 1
ATOM 2339 O O . ARG A 1 295 ? -15.342 -2.796 -14.441 1.00 93.19 295 ARG A O 1
ATOM 2346 N N . GLN A 1 296 ? -17.085 -4.109 -14.980 1.00 91.69 296 GLN A N 1
ATOM 2347 C CA . GLN A 1 296 ? -17.542 -3.282 -16.098 1.00 91.69 296 GLN A CA 1
ATOM 2348 C C . GLN A 1 296 ? -17.971 -1.887 -15.635 1.00 91.69 296 GLN A C 1
ATOM 2350 O O . GLN A 1 296 ? -17.588 -0.894 -16.256 1.00 91.69 296 GLN A O 1
ATOM 2355 N N . GLU A 1 297 ? -18.697 -1.793 -14.521 1.00 89.19 297 GLU A N 1
ATOM 2356 C CA . GLU A 1 297 ? -19.079 -0.512 -13.923 1.00 89.19 297 GLU A CA 1
ATOM 2357 C C . GLU A 1 297 ? -17.858 0.316 -13.521 1.00 89.19 297 GLU A C 1
ATOM 2359 O O . GLU A 1 297 ? -17.788 1.503 -13.845 1.00 89.19 297 GLU A O 1
ATOM 2364 N N . ALA A 1 298 ? -16.859 -0.303 -12.885 1.00 87.56 298 ALA A N 1
ATOM 2365 C CA . ALA A 1 298 ? -15.634 0.384 -12.493 1.00 87.56 298 ALA A CA 1
ATOM 2366 C C . ALA A 1 298 ? -14.848 0.917 -13.701 1.00 87.56 298 ALA A C 1
ATOM 2368 O O . ALA A 1 298 ? -14.357 2.048 -13.670 1.00 87.56 298 ALA A O 1
ATOM 2369 N N . ILE A 1 299 ? -14.762 0.137 -14.783 1.00 88.19 299 ILE A N 1
ATOM 2370 C CA . ILE A 1 299 ? -14.113 0.560 -16.032 1.00 88.19 299 ILE A CA 1
ATOM 2371 C C . ILE A 1 299 ? -14.899 1.700 -16.685 1.00 88.19 299 ILE A C 1
ATOM 2373 O O . ILE A 1 299 ? -14.309 2.701 -17.097 1.00 88.19 299 ILE A O 1
ATOM 2377 N N . ARG A 1 300 ? -16.230 1.597 -16.739 1.00 87.44 300 ARG A N 1
ATOM 2378 C CA . ARG A 1 300 ? -17.101 2.645 -17.283 1.00 87.44 300 ARG A CA 1
ATOM 2379 C C . ARG A 1 300 ? -16.946 3.950 -16.504 1.00 87.44 300 ARG A C 1
ATOM 2381 O O . ARG A 1 300 ? -16.683 4.993 -17.105 1.00 87.44 300 ARG A O 1
ATOM 2388 N N . ASP A 1 301 ? -17.012 3.890 -15.179 1.00 84.00 301 ASP A N 1
ATOM 2389 C CA . ASP A 1 301 ? -16.775 5.028 -14.290 1.00 84.00 301 ASP A CA 1
ATOM 2390 C C . ASP A 1 301 ? -15.401 5.660 -14.547 1.00 84.00 301 ASP A C 1
ATOM 2392 O O . ASP A 1 301 ? -15.290 6.877 -14.719 1.00 84.00 301 ASP A O 1
ATOM 2396 N N . ALA A 1 302 ? -14.358 4.832 -14.636 1.00 79.06 302 ALA A N 1
ATOM 2397 C CA . ALA A 1 302 ? -12.999 5.270 -14.916 1.00 79.06 302 ALA A CA 1
ATOM 2398 C C . ALA A 1 302 ? -12.914 6.003 -16.268 1.00 79.06 302 ALA A C 1
ATOM 2400 O O . ALA A 1 302 ? -12.378 7.108 -16.331 1.00 79.06 302 ALA A O 1
ATOM 2401 N N . THR A 1 303 ? -13.499 5.453 -17.336 1.00 74.19 303 THR A N 1
ATOM 2402 C CA . THR A 1 303 ? -13.512 6.092 -18.667 1.00 74.19 303 THR A CA 1
ATOM 2403 C C . THR A 1 303 ? -14.317 7.389 -18.730 1.00 74.19 303 THR A C 1
ATOM 2405 O O . THR A 1 303 ? -13.973 8.290 -19.496 1.00 74.19 303 THR A O 1
ATOM 2408 N N . SER A 1 304 ? -15.363 7.513 -17.910 1.00 72.12 304 SER A N 1
ATOM 2409 C CA . SER A 1 304 ? -16.189 8.722 -17.841 1.00 72.12 304 SER A CA 1
ATOM 2410 C C . SER A 1 304 ? -15.489 9.889 -17.133 1.00 72.12 304 SER A C 1
ATOM 2412 O O . SER A 1 304 ? -15.831 11.049 -17.365 1.00 72.12 304 SER A O 1
ATOM 2414 N N . SER A 1 305 ? -14.478 9.598 -16.308 1.00 73.94 305 SER A N 1
ATOM 2415 C CA . SER A 1 305 ? -13.738 10.605 -15.554 1.00 73.94 305 SER A CA 1
ATOM 2416 C C . SER A 1 305 ? -12.891 11.491 -16.470 1.00 73.94 305 SER A C 1
ATOM 2418 O O . SER A 1 305 ? -12.029 11.006 -17.210 1.00 73.94 305 SER A O 1
ATOM 2420 N N . SER A 1 306 ? -13.087 12.810 -16.361 1.00 62.28 306 SER A N 1
ATOM 2421 C CA . SER A 1 306 ? -12.294 13.836 -17.059 1.00 62.28 306 SER A CA 1
ATOM 2422 C C . SER A 1 306 ? -10.785 13.617 -16.878 1.00 62.28 306 SER A C 1
ATOM 2424 O O . SER A 1 306 ? -10.030 13.657 -17.845 1.00 62.28 306 SER A O 1
ATOM 2426 N N . TYR A 1 307 ? -10.357 13.232 -15.668 1.00 62.91 307 TYR A N 1
ATOM 2427 C CA . TYR A 1 307 ? -8.957 12.927 -15.358 1.00 62.91 307 TYR A CA 1
ATOM 2428 C C . TYR A 1 307 ? -8.373 11.820 -16.246 1.00 62.91 307 TYR A C 1
ATOM 2430 O O . TYR A 1 307 ? -7.262 11.954 -16.751 1.00 62.91 307 TYR A O 1
ATOM 2438 N N . ILE A 1 308 ? -9.110 10.729 -16.478 1.00 63.56 308 ILE A N 1
ATOM 2439 C CA . ILE A 1 308 ? -8.610 9.621 -17.304 1.00 63.56 308 ILE A CA 1
ATOM 2440 C C . ILE A 1 308 ? -8.628 9.981 -18.783 1.00 63.56 308 ILE A C 1
ATOM 2442 O O . ILE A 1 308 ? -7.748 9.528 -19.510 1.00 63.56 308 ILE A O 1
ATOM 2446 N N . ARG A 1 309 ? -9.568 10.819 -19.228 1.00 65.06 309 ARG A N 1
ATOM 2447 C CA . ARG A 1 309 ? -9.588 11.335 -20.601 1.00 65.06 309 ARG A CA 1
ATOM 2448 C C . ARG A 1 309 ? -8.349 12.186 -20.886 1.00 65.06 309 ARG A C 1
ATOM 2450 O O . ARG A 1 309 ? -7.632 11.896 -21.836 1.00 65.06 309 ARG A O 1
ATOM 2457 N N . THR A 1 310 ? -8.052 13.137 -20.003 1.00 63.19 310 THR A N 1
ATOM 2458 C CA . THR A 1 310 ? -6.850 13.981 -20.063 1.00 63.19 310 THR A CA 1
ATOM 2459 C C . THR A 1 310 ? -5.564 13.159 -19.916 1.00 63.19 310 THR A C 1
ATOM 2461 O O . THR A 1 310 ? -4.585 13.373 -20.617 1.00 63.19 310 THR A O 1
ATOM 2464 N N . ARG A 1 311 ? -5.547 12.147 -19.045 1.00 65.06 311 ARG A N 1
ATOM 2465 C CA . ARG A 1 311 ? -4.384 11.262 -18.892 1.00 65.06 311 ARG A CA 1
ATOM 2466 C C . ARG A 1 311 ? -4.158 10.371 -20.116 1.00 65.06 311 ARG A C 1
ATOM 2468 O O . ARG A 1 311 ? -3.017 10.196 -20.518 1.00 65.06 311 ARG A O 1
ATOM 2475 N N . ARG A 1 312 ? -5.222 9.821 -20.718 1.00 64.12 312 ARG A N 1
ATOM 2476 C CA . ARG A 1 312 ? -5.135 9.034 -21.962 1.00 64.12 312 ARG A CA 1
ATOM 2477 C C . ARG A 1 312 ? -4.626 9.883 -23.117 1.00 64.12 312 ARG A C 1
ATOM 2479 O O . ARG A 1 312 ? -3.822 9.374 -23.887 1.00 64.12 312 ARG A O 1
ATOM 2486 N N . SER A 1 313 ? -5.040 11.150 -23.207 1.00 63.47 313 SER A N 1
ATOM 2487 C CA . SER A 1 313 ? -4.475 12.046 -24.213 1.00 63.47 313 SER A CA 1
ATOM 2488 C C . SER A 1 313 ? -2.981 12.254 -23.985 1.00 63.47 313 SER A C 1
ATOM 2490 O O . SER A 1 313 ? -2.250 12.156 -24.952 1.00 63.47 313 SER A O 1
ATOM 2492 N N . TYR A 1 314 ? -2.508 12.415 -22.741 1.00 62.44 314 TYR A N 1
ATOM 2493 C CA . TYR A 1 314 ? -1.067 12.506 -22.451 1.00 62.44 314 TYR A CA 1
ATOM 2494 C C . TYR A 1 314 ? -0.288 11.208 -22.705 1.00 62.44 314 TYR A C 1
ATOM 2496 O O . TYR A 1 314 ? 0.841 11.266 -23.176 1.00 62.44 314 TYR A O 1
ATOM 2504 N N . GLU A 1 315 ? -0.867 10.038 -22.414 1.00 63.91 315 GLU A N 1
ATOM 2505 C CA . GLU A 1 315 ? -0.256 8.738 -22.739 1.00 63.91 315 GLU A CA 1
ATOM 2506 C C . GLU A 1 315 ? -0.129 8.532 -24.257 1.00 63.91 315 GLU A C 1
ATOM 2508 O O . GLU A 1 315 ? 0.844 7.943 -24.712 1.00 63.91 315 GLU A O 1
ATOM 2513 N N . GLN A 1 316 ? -1.104 9.014 -25.036 1.00 61.41 316 GLN A N 1
ATOM 2514 C CA . GLN A 1 316 ? -1.106 8.941 -26.502 1.00 61.41 316 GLN A CA 1
ATOM 2515 C C . GLN A 1 316 ? -0.281 10.056 -27.155 1.00 61.41 316 GLN A C 1
ATOM 2517 O O . GLN A 1 316 ? 0.242 9.865 -28.247 1.00 61.41 316 GLN A O 1
ATOM 2522 N N . SER A 1 317 ? -0.169 11.212 -26.498 1.00 54.81 317 SER A N 1
ATOM 2523 C CA . SER A 1 317 ? 0.577 12.382 -26.960 1.00 54.81 317 SER A CA 1
ATOM 2524 C C . SER A 1 317 ? 1.984 12.453 -26.379 1.00 54.81 317 SER A C 1
ATOM 2526 O O . SER A 1 317 ? 2.580 13.532 -26.410 1.00 54.81 317 SER A O 1
ATOM 2528 N N . GLN A 1 318 ? 2.508 11.368 -25.797 1.00 54.66 318 GLN A N 1
ATOM 2529 C CA . GLN A 1 318 ? 3.936 11.300 -25.521 1.00 54.66 318 GLN A CA 1
ATOM 2530 C C . GLN A 1 318 ? 4.646 11.332 -26.869 1.00 54.66 318 GLN A C 1
ATOM 2532 O O . GLN A 1 318 ? 4.829 10.312 -27.527 1.00 54.66 318 GLN A O 1
ATOM 2537 N N . LEU A 1 319 ? 4.991 12.548 -27.291 1.00 45.88 319 LEU A N 1
ATOM 2538 C CA . LEU A 1 319 ? 6.012 12.759 -28.292 1.00 45.88 319 LEU A CA 1
ATOM 2539 C C . LEU A 1 319 ? 7.244 12.001 -27.794 1.00 45.88 319 LEU A C 1
ATOM 2541 O O . LEU A 1 319 ? 7.535 12.085 -26.591 1.00 45.88 319 LEU A O 1
ATOM 2545 N N . PRO A 1 320 ? 7.941 11.253 -28.665 1.00 43.69 320 PRO A N 1
ATOM 2546 C CA . PRO A 1 320 ? 9.279 10.816 -28.323 1.00 43.69 320 PRO A CA 1
ATOM 2547 C C . PRO A 1 320 ? 10.012 12.080 -27.871 1.00 43.69 320 PRO A C 1
ATOM 2549 O O . PRO A 1 320 ? 10.059 13.086 -28.580 1.00 43.69 320 PRO A O 1
ATOM 2552 N N . LEU A 1 321 ? 10.431 12.104 -26.606 1.00 38.25 321 LEU A N 1
ATOM 2553 C CA . LEU A 1 321 ? 11.426 13.079 -26.204 1.00 38.25 321 LEU A CA 1
ATOM 2554 C C . LEU A 1 321 ? 12.623 12.703 -27.075 1.00 38.25 321 LEU A C 1
ATOM 2556 O O . LEU A 1 321 ? 13.144 11.606 -26.883 1.00 38.25 321 LEU A O 1
ATOM 2560 N N . PHE A 1 322 ? 12.934 13.585 -28.032 1.00 40.59 322 PHE A N 1
ATOM 2561 C CA . PHE A 1 322 ? 13.831 13.460 -29.194 1.00 40.59 322 PHE A CA 1
ATOM 2562 C C . PHE A 1 322 ? 13.143 13.082 -30.514 1.00 40.59 322 PHE A C 1
ATOM 2564 O O . PHE A 1 322 ? 12.737 11.914 -30.696 1.00 40.59 322 PHE A O 1
#

Mean predicted aligned error: 12.0 Å

Radius of gyration: 24.84 Å; Cα contacts (8 Å, |Δi|>4): 358; chains: 1; bounding box: 61×69×61 Å

Foldseek 3Di:
DQAPAALDPVLCCVPPVVDDPCVSCVVLLVLLVVQVVQLVVVLPDPPDDPPDPPPVVVVVVVVVVVVPPDDDDDDDDDDDDDCPPVCVVPPPPDPVVVLFPDDDRSDQLVSDDRPSVFAEYEYEPQQADDFLLSNQQSLLVSCVNRVHPYYQYDFDQPPDDDPSGDHHPPQTVVLQRVLSVLVSCCVGGLVDHSCLQANPVRRHHDSLDRSLLVSCLVVLVLFQDELLPDDLNSQSSAPQAGSQLSVLSVVVSVPDFDDPVNSVVSVGPCVRRQLNYDGPNDGPPPHDSHSVVSSVVSNVVLVVDPVNVVVVCVSVPPDRPD

Sequence (322 aa):
SVNLELPSARSLTALCPDKDKGQIVRPMEQIFRERTAEEQLLAQAPKRRKGLPPRDAQNADLLALATGTARQPTSALHSKSERSFEREGTELGGWGARYTLRRHARVATSRRSFAPAGQSTQLIIGATPENDNQILKLSSALYEQFDLKRIFFSAYIPVMADDRLPATGTPVPLRREHRLYQADWLMRYYAFSANELTNPQEPWLDLDVDPKLAWALRNIDLFPVEVMEATLQQLLRVPGIGPVGARRILAARKTRRLDFDDLRRLHIVLKRAAPFLSCNGKRQSSLPLDAGVLRQEAIRDATSSSYIRTRRSYEQSQLPLF

Secondary structure (DSSP, 8-state):
------SSHHHHHHH-TT--HHHHHHHHHHHHHHHHHHHHHHHHS-----PPPPTHHHHHHHHHHHTT--PPPPP-----SSSSTTTTTT---TTSGGGSSSPPPSS-GGG--SSTT--EEEEEESSS---HHHHHHHHHHHHHHH--SEEEEEE----S--TTSPPTTPPP-HHHHHHHHHHHHHHHHH---HHHH--SSS-S--SSS-HHHHHHHHTGGG-SEETTT--HHHHHHSTT--HHHHHHHHHHTTTS---HHHHHHTT--HHHHGGGEEBTTB--TTS---HHHHHHHHHHHHHH-HHHHHHHHHHH------

pLDDT: mean 78.48, std 20.17, range [26.3, 96.62]

Nearest PDB structures (foldseek):
  3s5u-assembly2_D  TM=2.093E-01  e=1.723E+00  Enterococcus faecalis ATCC 4200
  3s5u-assembly1_G  TM=2.126E-01  e=3.077E+00  Enterococcus faecalis ATCC 4200
  3s5u-assembly2_B  TM=2.264E-01  e=6.436E+00  Enterococcus faecalis ATCC 4200